Protein AF-A0A2P6WIL4-F1 (afdb_monomer_lite)

pLDDT: mean 74.59, std 20.46, range [28.33, 95.88]

Radius of gyration: 28.99 Å; chains: 1; bounding box: 80×60×78 Å

Structure (mmCIF, N/CA/C/O backbone):
data_AF-A0A2P6WIL4-F1
#
_entry.id   AF-A0A2P6WIL4-F1
#
loop_
_atom_site.group_PDB
_atom_site.id
_atom_site.type_symbol
_atom_site.label_atom_id
_atom_site.label_alt_id
_atom_site.label_comp_id
_atom_site.label_asym_id
_atom_site.label_entity_id
_atom_site.label_seq_id
_atom_site.pdbx_PDB_ins_code
_atom_site.Cartn_x
_atom_site.Cartn_y
_atom_site.Cartn_z
_atom_site.occupancy
_atom_site.B_iso_or_equiv
_atom_site.auth_seq_id
_atom_site.auth_comp_id
_atom_site.auth_asym_id
_atom_site.auth_atom_id
_atom_site.pdbx_PDB_model_num
ATOM 1 N N . MET A 1 1 ? -6.199 23.016 -37.612 1.00 33.78 1 MET A N 1
ATOM 2 C CA . MET A 1 1 ? -6.650 21.634 -37.334 1.00 33.78 1 MET A CA 1
ATOM 3 C C . MET A 1 1 ? -6.050 21.213 -36.006 1.00 33.78 1 MET A C 1
ATOM 5 O O . MET A 1 1 ? -4.836 21.102 -35.910 1.00 33.78 1 MET A O 1
ATOM 9 N N . ALA A 1 2 ? -6.875 21.112 -34.964 1.00 29.67 2 ALA A N 1
ATOM 10 C CA . ALA A 1 2 ? -6.426 20.760 -33.623 1.00 29.67 2 ALA A CA 1
ATOM 11 C C . ALA A 1 2 ? -6.109 19.260 -33.563 1.00 29.67 2 ALA A C 1
ATOM 13 O O . ALA A 1 2 ? -6.979 18.425 -33.810 1.00 29.67 2 ALA A O 1
ATOM 14 N N . THR A 1 3 ? -4.864 18.921 -33.249 1.00 31.48 3 THR A N 1
ATOM 15 C CA . THR A 1 3 ? -4.444 17.560 -32.926 1.00 31.48 3 THR A CA 1
ATOM 16 C C . THR A 1 3 ? -5.121 17.146 -31.623 1.00 31.48 3 THR A C 1
ATOM 18 O O . THR A 1 3 ? -4.725 17.549 -30.532 1.00 31.48 3 THR A O 1
ATOM 21 N N . GLN A 1 4 ? -6.187 16.349 -31.735 1.00 30.73 4 GLN A N 1
ATOM 22 C CA . GLN A 1 4 ? -6.768 15.639 -30.601 1.00 30.73 4 GLN A CA 1
ATOM 23 C C . GLN A 1 4 ? -5.674 14.771 -29.974 1.00 30.73 4 GLN A C 1
ATOM 25 O O . GLN A 1 4 ? -5.271 13.749 -30.532 1.00 30.73 4 GLN A O 1
ATOM 30 N N . GLY A 1 5 ? -5.169 15.199 -28.817 1.00 28.33 5 GLY A N 1
ATOM 31 C CA . GLY A 1 5 ? -4.266 14.402 -28.005 1.00 28.33 5 GLY A CA 1
ATOM 32 C C . GLY A 1 5 ? -4.948 13.082 -27.666 1.00 28.33 5 GLY A C 1
ATOM 33 O O . GLY A 1 5 ? -5.907 13.058 -26.893 1.00 28.33 5 GLY A O 1
ATOM 34 N N . LYS A 1 6 ? -4.469 11.981 -28.257 1.00 32.38 6 LYS A N 1
ATOM 35 C CA . LYS A 1 6 ? -4.807 10.625 -27.817 1.00 32.38 6 LYS A CA 1
ATOM 36 C C . LYS A 1 6 ? -4.573 10.580 -26.307 1.00 32.38 6 LYS A C 1
ATOM 38 O O . LYS A 1 6 ? -3.430 10.675 -25.864 1.00 32.38 6 LYS A O 1
ATOM 43 N N . LYS A 1 7 ? -5.648 10.454 -25.519 1.00 38.12 7 LYS A N 1
ATOM 44 C CA . LYS A 1 7 ? -5.555 10.085 -24.103 1.00 38.12 7 LYS A CA 1
ATOM 45 C C . LYS A 1 7 ? -4.794 8.766 -24.064 1.00 38.12 7 LYS A C 1
ATOM 47 O O . LYS A 1 7 ? -5.336 7.728 -24.431 1.00 38.12 7 LYS A O 1
ATOM 52 N N . THR A 1 8 ? -3.524 8.819 -23.687 1.00 37.41 8 THR A N 1
ATOM 53 C CA . THR A 1 8 ? -2.750 7.627 -23.374 1.00 37.41 8 THR A CA 1
ATOM 54 C C . THR A 1 8 ? -3.502 6.915 -22.259 1.00 37.41 8 THR A C 1
ATOM 56 O O . THR A 1 8 ? -3.662 7.458 -21.165 1.00 37.41 8 THR A O 1
ATOM 59 N N . ASN A 1 9 ? -4.056 5.738 -22.561 1.00 39.47 9 ASN A N 1
ATOM 60 C CA . ASN A 1 9 ? -4.629 4.857 -21.552 1.00 39.47 9 ASN A CA 1
ATOM 61 C C . ASN A 1 9 ? -3.486 4.474 -20.613 1.00 39.47 9 ASN A C 1
ATOM 63 O O . ASN A 1 9 ? -2.665 3.615 -20.927 1.00 39.47 9 ASN A O 1
ATOM 67 N N . ARG A 1 10 ? -3.386 5.208 -19.503 1.00 48.69 10 ARG A N 1
ATOM 68 C CA . ARG A 1 10 ? -2.380 5.016 -18.462 1.00 48.69 10 ARG A CA 1
ATOM 69 C C . ARG A 1 10 ? -2.570 3.603 -17.920 1.00 48.69 10 ARG A C 1
ATOM 71 O O . ARG A 1 10 ? -3.657 3.286 -17.437 1.00 48.69 10 ARG A O 1
ATOM 78 N N . LYS A 1 11 ? -1.558 2.742 -18.047 1.00 52.62 11 LYS A N 1
ATOM 79 C CA . LYS A 1 11 ? -1.632 1.399 -17.473 1.00 52.62 11 LYS A CA 1
ATOM 80 C C . LYS A 1 11 ? -1.571 1.508 -15.949 1.00 52.62 11 LYS A C 1
ATOM 82 O O . LYS A 1 11 ? -0.889 2.361 -15.385 1.00 52.62 11 LYS A O 1
ATOM 87 N N . ARG A 1 12 ? -2.374 0.667 -15.305 1.00 59.22 12 ARG A N 1
ATOM 88 C CA . ARG A 1 12 ? -2.517 0.547 -13.852 1.00 59.22 12 ARG A CA 1
ATOM 89 C C . ARG A 1 12 ? -1.196 0.081 -13.234 1.00 59.22 12 ARG A C 1
ATOM 91 O O . ARG A 1 12 ? -0.487 -0.698 -13.864 1.00 59.22 12 ARG A O 1
ATOM 98 N N . ILE A 1 13 ? -0.903 0.505 -12.002 1.00 65.00 13 ILE A N 1
ATOM 99 C CA . ILE A 1 13 ? 0.129 -0.151 -11.175 1.00 65.00 13 ILE A CA 1
ATOM 100 C C . ILE A 1 13 ? -0.188 -1.651 -11.142 1.00 65.00 13 ILE A C 1
ATOM 102 O O . ILE A 1 13 ? -1.369 -1.999 -11.019 1.00 65.00 13 ILE A O 1
ATOM 106 N N . SER A 1 14 ? 0.819 -2.523 -11.265 1.00 74.81 14 SER A N 1
ATOM 107 C CA . SER A 1 14 ? 0.593 -3.958 -11.074 1.00 74.81 14 SER A CA 1
ATOM 108 C C . SER A 1 14 ? 0.029 -4.211 -9.673 1.00 74.81 14 SER A C 1
ATOM 110 O O . SER A 1 14 ? 0.353 -3.500 -8.718 1.00 74.81 14 SER A O 1
ATOM 112 N N . GLU A 1 15 ? -0.856 -5.202 -9.547 1.00 78.25 15 GLU A N 1
ATOM 113 C CA . GLU A 1 15 ? -1.409 -5.559 -8.236 1.00 78.25 15 GLU A CA 1
ATOM 114 C C . GLU A 1 15 ? -0.314 -6.046 -7.283 1.00 78.25 15 GLU A C 1
ATOM 116 O O . GLU A 1 15 ? -0.377 -5.731 -6.104 1.00 78.25 15 GLU A O 1
ATOM 121 N N . GLU A 1 16 ? 0.711 -6.719 -7.807 1.00 80.81 16 GLU A N 1
ATOM 122 C CA . GLU A 1 16 ? 1.884 -7.194 -7.060 1.00 80.81 16 GLU A CA 1
ATOM 123 C C . GLU A 1 16 ? 2.650 -6.041 -6.412 1.00 80.81 16 GLU A C 1
ATOM 125 O O . GLU A 1 16 ? 2.801 -6.001 -5.196 1.00 80.81 16 GLU A O 1
ATOM 130 N N . LEU A 1 17 ? 3.047 -5.036 -7.201 1.00 78.50 17 LEU A N 1
ATOM 131 C CA . LEU A 1 17 ? 3.735 -3.866 -6.662 1.00 78.50 17 LEU A CA 1
ATOM 132 C C . LEU A 1 17 ? 2.839 -3.131 -5.665 1.00 78.50 17 LEU A C 1
ATOM 134 O O . LEU A 1 17 ? 3.304 -2.615 -4.655 1.00 78.50 17 LEU A O 1
ATOM 138 N N . LEU A 1 18 ? 1.533 -3.081 -5.924 1.00 80.62 18 LEU A N 1
ATOM 139 C CA . LEU A 1 18 ? 0.610 -2.458 -4.994 1.00 80.62 18 LEU A CA 1
ATOM 140 C C . LEU A 1 18 ? 0.459 -3.251 -3.682 1.00 80.62 18 LEU A C 1
ATOM 142 O O . LEU A 1 18 ? 0.305 -2.621 -2.639 1.00 80.62 18 LEU A O 1
ATOM 146 N N . ALA A 1 19 ? 0.512 -4.583 -3.717 1.00 83.94 19 ALA A N 1
ATOM 147 C CA . ALA A 1 19 ? 0.512 -5.448 -2.538 1.00 83.94 19 ALA A CA 1
ATOM 148 C C . ALA A 1 19 ? 1.786 -5.255 -1.708 1.00 83.94 19 ALA A C 1
ATOM 150 O O . ALA A 1 19 ? 1.697 -5.025 -0.501 1.00 83.94 19 ALA A O 1
ATOM 151 N N . GLU A 1 20 ? 2.946 -5.236 -2.370 1.00 82.06 20 GLU A N 1
ATOM 152 C CA . GLU A 1 20 ? 4.247 -4.931 -1.768 1.00 82.06 20 GLU A CA 1
ATOM 153 C C . GLU A 1 20 ? 4.225 -3.554 -1.094 1.00 82.06 20 GLU A C 1
ATOM 155 O O . GLU A 1 20 ? 4.493 -3.431 0.098 1.00 82.06 20 GLU A O 1
ATOM 160 N N . ARG A 1 21 ? 3.803 -2.506 -1.818 1.00 80.44 21 ARG A N 1
ATOM 161 C CA . ARG A 1 21 ? 3.694 -1.148 -1.260 1.00 80.44 21 ARG A CA 1
ATOM 162 C C . ARG A 1 21 ? 2.638 -1.027 -0.165 1.00 80.44 21 ARG A C 1
ATOM 164 O O . ARG A 1 21 ? 2.593 0.002 0.492 1.00 80.44 21 ARG A O 1
ATOM 171 N N . LEU A 1 22 ? 1.750 -1.995 0.014 1.00 82.69 22 LEU A N 1
ATOM 172 C CA . LEU A 1 22 ? 0.791 -2.036 1.117 1.00 82.69 22 LEU A CA 1
ATOM 173 C C . LEU A 1 22 ? 1.286 -2.950 2.261 1.00 82.69 22 LEU A C 1
ATOM 175 O O . LEU A 1 22 ? 0.586 -3.113 3.253 1.00 82.69 22 LEU A O 1
ATOM 179 N N . GLY A 1 23 ? 2.466 -3.568 2.170 1.00 82.81 23 GLY A N 1
ATOM 180 C CA . GLY A 1 23 ? 2.905 -4.543 3.178 1.00 82.81 23 GLY A CA 1
ATOM 181 C C . GLY A 1 23 ? 1.903 -5.694 3.336 1.00 82.81 23 GLY A C 1
ATOM 182 O O . GLY A 1 23 ? 1.696 -6.209 4.433 1.00 82.81 23 GLY A O 1
ATOM 183 N N . LEU A 1 24 ? 1.192 -6.042 2.252 1.00 86.44 24 LEU A N 1
ATOM 184 C CA . LEU A 1 24 ? 0.278 -7.186 2.240 1.00 86.44 24 LEU A CA 1
ATOM 185 C C . LEU A 1 24 ? 1.036 -8.501 2.076 1.00 86.44 24 LEU A C 1
ATOM 187 O O . LEU A 1 24 ? 0.477 -9.538 2.400 1.00 86.44 24 LEU A O 1
ATOM 191 N N . HIS A 1 25 ? 2.297 -8.477 1.646 1.00 83.44 25 HIS A N 1
ATOM 192 C CA . HIS A 1 25 ? 3.147 -9.670 1.622 1.00 83.44 25 HIS A CA 1
ATOM 193 C C . HIS A 1 25 ? 3.675 -10.060 3.005 1.00 83.44 25 HIS A C 1
ATOM 195 O O . HIS A 1 25 ? 3.927 -11.237 3.226 1.00 83.44 25 HIS A O 1
ATOM 201 N N . ASP A 1 26 ? 3.766 -9.111 3.937 1.00 84.12 26 ASP A N 1
ATOM 202 C CA . ASP A 1 26 ? 4.301 -9.366 5.274 1.00 84.12 26 ASP A CA 1
ATOM 203 C C . ASP A 1 26 ? 3.269 -10.085 6.145 1.00 84.12 26 ASP A C 1
ATOM 205 O O . ASP A 1 26 ? 2.083 -9.723 6.158 1.00 84.12 26 ASP A O 1
ATOM 209 N N . ASP A 1 27 ? 3.703 -11.084 6.902 1.00 84.75 27 ASP A N 1
ATOM 210 C CA . ASP A 1 27 ? 2.857 -11.730 7.897 1.00 84.75 27 ASP A CA 1
ATOM 211 C C . ASP A 1 27 ? 2.638 -10.782 9.080 1.00 84.75 27 ASP A C 1
ATOM 213 O O . ASP A 1 27 ? 3.570 -10.277 9.692 1.00 84.75 27 ASP A O 1
ATOM 217 N N . TRP A 1 28 ? 1.372 -10.479 9.384 1.00 90.75 28 TRP A N 1
ATOM 218 C CA . TRP A 1 28 ? 1.026 -9.590 10.507 1.00 90.75 28 TRP A CA 1
ATOM 219 C C . TRP A 1 28 ? 0.878 -10.347 11.832 1.00 90.75 28 TRP A C 1
ATOM 221 O O . TRP A 1 28 ? 0.773 -9.741 12.905 1.00 90.75 28 TRP A O 1
ATOM 231 N N . ILE A 1 29 ? 0.791 -11.673 11.732 1.00 89.69 29 ILE A N 1
ATOM 232 C CA . ILE A 1 29 ? 0.833 -12.628 12.829 1.00 89.69 29 ILE A CA 1
ATOM 233 C C . ILE A 1 29 ? 1.817 -13.700 12.380 1.00 89.69 29 ILE A C 1
ATOM 235 O O . ILE A 1 29 ? 1.537 -14.432 11.432 1.00 89.69 29 ILE A O 1
ATOM 239 N N . GLU A 1 30 ? 2.966 -13.747 13.031 1.00 88.62 30 GLU A N 1
ATOM 240 C CA . GLU A 1 30 ? 3.988 -14.754 12.797 1.00 88.62 30 GLU A CA 1
ATOM 241 C C . GLU A 1 30 ? 3.740 -15.923 13.751 1.00 88.62 30 GLU A C 1
ATOM 243 O O . GLU A 1 30 ? 3.575 -15.726 14.957 1.00 88.62 30 GLU A O 1
ATOM 248 N N . CYS A 1 31 ? 3.702 -17.139 13.207 1.00 85.94 31 CYS A N 1
ATOM 249 C CA . CYS A 1 31 ? 3.532 -18.370 13.971 1.00 85.94 31 CYS A CA 1
ATOM 250 C C . CYS A 1 31 ? 4.771 -19.245 13.776 1.00 85.94 31 CYS A C 1
ATOM 252 O O . CYS A 1 31 ? 5.126 -19.570 12.643 1.00 85.94 31 CYS A O 1
ATOM 254 N N . TRP A 1 32 ? 5.407 -19.665 14.866 1.00 89.38 32 TRP A N 1
ATOM 255 C CA . TRP A 1 32 ? 6.550 -20.577 14.814 1.00 89.38 32 TRP A CA 1
ATOM 256 C C . TRP A 1 32 ? 6.543 -21.546 15.990 1.00 89.38 32 TRP A C 1
ATOM 258 O O . TRP A 1 32 ? 5.914 -21.311 17.021 1.00 89.38 32 TRP A O 1
ATOM 268 N N . GLU A 1 33 ? 7.253 -22.656 15.830 1.00 89.62 33 GLU A N 1
ATOM 269 C CA . GLU A 1 33 ? 7.429 -23.647 16.882 1.00 89.62 33 GLU A CA 1
ATOM 270 C C . GLU A 1 33 ? 8.744 -23.390 17.622 1.00 89.62 33 GLU A C 1
ATOM 272 O O . GLU A 1 33 ? 9.810 -23.287 17.016 1.00 89.62 33 GLU A O 1
ATOM 277 N N . GLU A 1 34 ? 8.678 -23.302 18.948 1.00 89.75 34 GLU A N 1
ATOM 278 C CA . GLU A 1 34 ? 9.851 -23.177 19.806 1.00 89.75 34 GLU A CA 1
ATOM 279 C C . GLU A 1 34 ? 9.762 -24.216 20.925 1.00 89.75 34 GLU A C 1
ATOM 281 O O . GLU A 1 34 ? 8.857 -24.177 21.759 1.00 89.75 34 GLU A O 1
ATOM 286 N N . ASN A 1 35 ? 10.704 -25.165 20.938 1.00 86.31 35 ASN A N 1
ATOM 287 C CA . ASN A 1 35 ? 10.769 -26.258 21.917 1.00 86.31 35 ASN A CA 1
ATOM 288 C C . ASN A 1 35 ? 9.482 -27.109 22.007 1.00 86.31 35 ASN A C 1
ATOM 290 O O . ASN A 1 35 ? 9.063 -27.481 23.102 1.00 86.31 35 ASN A O 1
ATOM 294 N N . GLY A 1 36 ? 8.835 -27.413 20.876 1.00 85.50 36 GLY A N 1
ATOM 295 C CA . GLY A 1 36 ? 7.599 -28.210 20.854 1.00 85.50 36 GLY A CA 1
ATOM 296 C C . GLY A 1 36 ? 6.325 -27.424 21.185 1.00 85.50 36 GLY A C 1
ATOM 297 O O . GLY A 1 36 ? 5.249 -28.013 21.287 1.00 85.50 36 GLY A O 1
ATOM 298 N N . VAL A 1 37 ? 6.430 -26.105 21.385 1.00 86.50 37 VAL A N 1
ATOM 299 C CA . VAL A 1 37 ? 5.302 -25.218 21.691 1.00 86.50 37 VAL A CA 1
ATOM 300 C C . VAL A 1 37 ? 5.114 -24.227 20.549 1.00 86.50 37 VAL A C 1
ATOM 302 O O . VAL A 1 37 ? 6.042 -23.511 20.173 1.00 86.50 37 VAL A O 1
ATOM 305 N N . TRP A 1 38 ? 3.891 -24.152 20.027 1.00 85.69 38 TRP A N 1
ATOM 306 C CA . TRP A 1 38 ? 3.504 -23.130 19.060 1.00 85.69 38 TRP A CA 1
ATOM 307 C C . TRP A 1 38 ? 3.443 -21.759 19.732 1.00 85.69 38 TRP A C 1
ATOM 309 O O . TRP A 1 38 ? 2.698 -21.555 20.695 1.00 85.69 38 TRP A O 1
ATOM 319 N N . LYS A 1 39 ? 4.232 -20.818 19.217 1.00 87.25 39 LYS A N 1
ATOM 320 C CA . LYS A 1 39 ? 4.213 -19.407 19.591 1.00 87.25 39 LYS A CA 1
ATOM 321 C C . LYS A 1 39 ? 3.623 -18.583 18.459 1.00 87.25 39 LYS A C 1
ATOM 323 O O . LYS A 1 39 ? 3.764 -18.911 17.284 1.00 87.25 39 LYS A O 1
ATOM 328 N N . GLU A 1 40 ? 2.964 -17.502 18.853 1.00 87.56 40 GLU A N 1
ATOM 329 C CA . GLU A 1 40 ? 2.399 -16.526 17.933 1.00 87.56 40 GLU A CA 1
ATOM 330 C C . GLU A 1 40 ? 2.750 -15.122 18.412 1.00 87.56 40 GLU A C 1
ATOM 332 O O . GLU A 1 40 ? 2.444 -14.763 19.559 1.00 87.56 40 GLU A O 1
ATOM 337 N N . GLU A 1 41 ? 3.330 -14.322 17.525 1.00 86.88 41 GLU A N 1
ATOM 338 C CA . GLU A 1 41 ? 3.595 -12.904 17.738 1.00 86.88 41 GLU A CA 1
ATOM 339 C C . GLU A 1 41 ? 2.869 -12.067 16.688 1.00 86.88 41 GLU A C 1
ATOM 341 O O . GLU A 1 41 ? 2.708 -12.461 15.540 1.00 86.88 41 GLU A O 1
ATOM 346 N N . CYS A 1 42 ? 2.376 -10.903 17.102 1.00 88.31 42 CYS A N 1
ATOM 347 C CA . CYS A 1 42 ? 1.576 -10.032 16.256 1.00 88.31 42 CYS A CA 1
ATOM 348 C C . CYS A 1 42 ? 2.242 -8.666 16.131 1.00 88.31 42 CYS A C 1
ATOM 350 O O . CYS A 1 42 ? 2.577 -8.044 17.140 1.00 88.31 42 CYS A O 1
ATOM 352 N N . SER A 1 43 ? 2.312 -8.150 14.904 1.00 86.94 43 SER A N 1
ATOM 353 C CA . SER A 1 43 ? 2.937 -6.861 14.581 1.00 86.94 43 SER A CA 1
ATOM 354 C C . SER A 1 43 ? 2.143 -5.641 15.078 1.00 86.94 43 SER A C 1
ATOM 356 O O . SER A 1 43 ? 2.573 -4.501 14.905 1.00 86.94 43 SER A O 1
ATOM 358 N N . ALA A 1 44 ? 0.951 -5.832 15.656 1.00 89.25 44 ALA A N 1
ATOM 359 C CA . ALA A 1 44 ? 0.132 -4.730 16.148 1.00 89.25 44 ALA A CA 1
ATOM 360 C C . ALA A 1 44 ? 0.711 -4.154 17.453 1.00 89.25 44 ALA A C 1
ATOM 362 O O . ALA A 1 44 ? 0.781 -4.877 18.450 1.00 89.25 44 ALA A O 1
ATOM 363 N N . PRO A 1 45 ? 1.062 -2.858 17.513 1.00 90.06 45 PRO A N 1
ATOM 364 C CA . PRO A 1 45 ? 1.686 -2.277 18.696 1.00 90.06 45 PRO A CA 1
ATOM 365 C C . PRO A 1 45 ? 0.733 -2.277 19.900 1.00 90.06 45 PRO A C 1
ATOM 367 O O . PRO A 1 45 ? -0.494 -2.225 19.767 1.00 90.06 45 PRO A O 1
ATOM 370 N N . ASP A 1 46 ? 1.305 -2.365 21.095 1.00 90.19 46 ASP A N 1
ATOM 371 C CA . ASP A 1 46 ? 0.609 -2.269 22.382 1.00 90.19 46 ASP A CA 1
ATOM 372 C C . ASP A 1 46 ? 0.301 -0.813 22.771 1.00 90.19 46 ASP A C 1
ATOM 374 O O . ASP A 1 46 ? -0.670 -0.551 23.483 1.00 90.19 46 ASP A O 1
ATOM 378 N N . GLN A 1 47 ? 1.088 0.132 22.254 1.00 91.31 47 GLN A N 1
ATOM 379 C CA . GLN A 1 47 ? 0.979 1.563 22.523 1.00 91.31 47 GLN A CA 1
ATOM 380 C C . GLN A 1 47 ? 0.605 2.362 21.274 1.00 91.31 47 GLN A C 1
ATOM 382 O O . GLN A 1 47 ? 0.872 1.973 20.135 1.00 91.31 47 GLN A O 1
ATOM 387 N N . LEU A 1 48 ? -0.008 3.526 21.500 1.00 91.06 48 LEU A N 1
ATOM 388 C CA . LEU A 1 48 ? -0.299 4.470 20.432 1.00 91.06 48 LEU A CA 1
ATOM 389 C C . LEU A 1 48 ? 1.013 4.933 19.761 1.00 91.06 48 LEU A C 1
ATOM 391 O O . LEU A 1 48 ? 1.929 5.344 20.479 1.00 91.06 48 LEU A O 1
ATOM 395 N N . PRO A 1 49 ? 1.099 4.934 18.416 1.00 91.94 49 PRO A N 1
ATOM 396 C CA . PRO A 1 49 ? 2.318 5.309 17.702 1.00 91.94 49 PRO A CA 1
ATOM 397 C C . PRO A 1 49 ? 2.856 6.695 18.082 1.00 91.94 49 PRO A C 1
ATOM 399 O O . PRO A 1 49 ? 2.099 7.651 18.255 1.00 91.94 49 PRO A O 1
ATOM 402 N N . GLU A 1 50 ? 4.178 6.847 18.151 1.00 89.94 50 GLU A N 1
ATOM 403 C CA . GLU A 1 50 ? 4.791 8.079 18.664 1.00 89.94 50 GLU A CA 1
ATOM 404 C C . GLU A 1 50 ? 4.530 9.321 17.805 1.00 89.94 50 GLU A C 1
ATOM 406 O O . GLU A 1 50 ? 4.485 10.434 18.332 1.00 89.94 50 GLU A O 1
ATOM 411 N N . PHE A 1 51 ? 4.309 9.161 16.497 1.00 89.12 51 PHE A N 1
ATOM 412 C CA . PHE A 1 51 ? 4.121 10.297 15.587 1.00 89.12 51 PHE A CA 1
ATOM 413 C C . PHE A 1 51 ? 2.887 11.153 15.933 1.00 89.12 51 PHE A C 1
ATOM 415 O O . PHE A 1 51 ? 2.828 12.323 15.563 1.00 89.12 51 PHE A O 1
ATOM 422 N N . VAL A 1 52 ? 1.928 10.614 16.699 1.00 88.25 52 VAL A N 1
ATOM 423 C CA . VAL A 1 52 ? 0.758 11.358 17.196 1.00 88.25 52 VAL A CA 1
ATOM 424 C C . VAL A 1 52 ? 0.964 11.967 18.589 1.00 88.25 52 VAL A C 1
ATOM 426 O O . VAL A 1 52 ? -0.004 12.386 19.222 1.00 88.25 52 VAL A O 1
ATOM 429 N N . ARG A 1 53 ? 2.203 12.071 19.097 1.00 84.38 53 ARG A N 1
ATOM 430 C CA . ARG A 1 53 ? 2.512 12.609 20.441 1.00 84.38 53 ARG A CA 1
ATOM 431 C C . ARG A 1 53 ? 1.846 13.966 20.715 1.00 84.38 53 ARG A C 1
ATOM 433 O O . ARG A 1 53 ? 1.286 14.155 21.794 1.00 84.38 53 ARG A O 1
ATOM 440 N N . ASN A 1 54 ? 1.808 14.855 19.722 1.00 83.94 54 ASN A N 1
ATOM 441 C CA . ASN A 1 54 ? 1.216 16.197 19.838 1.00 83.94 54 ASN A CA 1
ATOM 442 C C . ASN A 1 54 ? -0.316 16.190 19.985 1.00 83.94 54 ASN A C 1
ATOM 444 O O . ASN A 1 54 ? -0.896 17.147 20.492 1.00 83.94 54 ASN A O 1
ATOM 448 N N . SER A 1 55 ? -0.982 15.114 19.568 1.00 87.94 55 SER A N 1
ATOM 449 C CA . SER A 1 55 ? -2.436 14.952 19.633 1.00 87.94 55 SER A CA 1
ATOM 450 C C . SER A 1 55 ? -2.868 13.740 20.466 1.00 87.94 55 SER A C 1
ATOM 452 O O . SER A 1 55 ? -4.055 13.416 20.502 1.00 87.94 55 SER A O 1
ATOM 454 N N . ARG A 1 56 ? -1.939 13.121 21.213 1.00 89.12 56 ARG A N 1
ATOM 455 C CA . ARG A 1 56 ? -2.110 11.842 21.924 1.00 89.12 56 ARG A CA 1
ATOM 456 C C . ARG A 1 56 ? -3.407 11.760 22.720 1.00 89.12 56 ARG A C 1
ATOM 458 O O . ARG A 1 56 ? -4.189 10.848 22.499 1.00 89.12 56 ARG A O 1
ATOM 465 N N . ARG A 1 57 ? -3.684 12.736 23.594 1.00 88.88 57 ARG A N 1
ATOM 466 C CA . ARG A 1 57 ? -4.906 12.741 24.429 1.00 88.88 57 ARG A CA 1
ATOM 467 C C . ARG A 1 57 ? -6.186 12.714 23.594 1.00 88.88 57 ARG A C 1
ATOM 469 O O . ARG A 1 57 ? -7.123 11.990 23.917 1.00 88.88 57 ARG A O 1
ATOM 476 N N . LYS A 1 58 ? -6.224 13.504 22.518 1.00 90.94 58 LYS A N 1
ATOM 477 C CA . LYS A 1 58 ? -7.373 13.555 21.613 1.00 90.94 58 LYS A CA 1
ATOM 478 C C . LYS A 1 58 ? -7.500 12.237 20.853 1.00 90.94 58 LYS A C 1
ATOM 480 O O . LYS A 1 58 ? -8.592 11.680 20.810 1.00 90.94 58 LYS A O 1
ATOM 485 N N . THR A 1 59 ? -6.400 11.720 20.314 1.00 91.00 59 THR A N 1
ATOM 486 C CA . THR A 1 59 ? -6.379 10.456 19.571 1.00 91.00 59 THR A CA 1
ATOM 487 C C . THR A 1 59 ? -6.828 9.286 20.442 1.00 91.00 59 THR A C 1
ATOM 489 O O . THR A 1 59 ? -7.725 8.563 20.027 1.00 91.00 59 THR A O 1
ATOM 492 N N . GLU A 1 60 ? -6.324 9.158 21.673 1.00 93.00 60 GLU A N 1
ATOM 493 C CA . GLU A 1 60 ? -6.769 8.125 22.624 1.00 93.00 60 GLU A CA 1
ATOM 494 C C . GLU A 1 60 ? -8.272 8.215 22.904 1.00 93.00 60 GLU A C 1
ATOM 496 O O . GLU A 1 60 ? -8.977 7.215 22.822 1.00 93.00 60 GLU A O 1
ATOM 501 N N . SER A 1 61 ? -8.807 9.425 23.112 1.00 91.75 61 SER A N 1
ATOM 502 C CA . SER A 1 61 ? -10.249 9.602 23.345 1.00 91.75 61 SER A CA 1
ATOM 503 C C . SER A 1 61 ? -11.110 9.125 22.163 1.00 91.75 61 SER A C 1
ATOM 505 O O . SER A 1 61 ? -12.221 8.622 22.340 1.00 91.75 61 SER A O 1
ATOM 507 N N . LEU A 1 62 ? -10.600 9.265 20.935 1.00 91.62 62 LEU A N 1
ATOM 508 C CA . LEU A 1 62 ? -11.260 8.784 19.725 1.00 91.62 62 LEU A CA 1
ATOM 509 C C . LEU A 1 62 ? -11.115 7.266 19.576 1.00 91.62 62 LEU A C 1
ATOM 511 O O . LEU A 1 62 ? -12.085 6.600 19.211 1.00 91.62 62 LEU A O 1
ATOM 515 N N . VAL A 1 63 ? -9.944 6.716 19.907 1.00 93.00 63 VAL A N 1
ATOM 516 C CA . VAL A 1 63 ? -9.705 5.268 19.969 1.00 93.00 63 VAL A CA 1
ATOM 517 C C . VAL A 1 63 ? -10.659 4.619 20.970 1.00 93.00 63 VAL A C 1
ATOM 519 O O . VAL A 1 63 ? -11.327 3.654 20.613 1.00 93.00 63 VAL A O 1
ATOM 522 N N . ASP A 1 64 ? -10.835 5.185 22.163 1.00 92.62 64 ASP A N 1
ATOM 523 C CA . ASP A 1 64 ? -11.761 4.667 23.177 1.00 92.62 64 ASP A CA 1
ATOM 524 C C . ASP A 1 64 ? -13.208 4.612 22.671 1.00 92.62 64 ASP A C 1
ATOM 526 O O . ASP A 1 64 ? -13.929 3.642 22.919 1.00 92.62 64 ASP A O 1
ATOM 530 N N . ARG A 1 65 ? -13.636 5.613 21.889 1.00 90.81 65 ARG A N 1
ATOM 531 C CA . ARG A 1 65 ? -14.959 5.611 21.239 1.00 90.81 65 ARG A CA 1
ATOM 532 C C . ARG A 1 65 ? -15.092 4.480 20.216 1.00 90.81 65 ARG A C 1
ATOM 534 O O . ARG A 1 65 ? -16.156 3.864 20.137 1.00 90.81 65 ARG A O 1
ATOM 541 N N . LEU A 1 66 ? -14.041 4.196 19.444 1.00 91.19 66 LEU A N 1
ATOM 542 C CA . LEU A 1 66 ? -14.018 3.074 18.499 1.00 91.19 66 LEU A CA 1
ATOM 543 C C . LEU A 1 66 ? -14.011 1.723 19.230 1.00 91.19 66 LEU A C 1
ATOM 545 O O . LEU A 1 66 ? -14.737 0.811 18.834 1.00 91.19 66 LEU A O 1
ATOM 549 N N . VAL A 1 67 ? -13.269 1.610 20.334 1.00 92.25 67 VAL A N 1
ATOM 550 C CA . VAL A 1 67 ? -13.244 0.409 21.181 1.00 92.25 67 VAL A CA 1
ATOM 551 C C . VAL A 1 67 ? -14.620 0.144 21.788 1.00 92.25 67 VAL A C 1
ATOM 553 O O . VAL A 1 67 ? -15.165 -0.949 21.647 1.00 92.25 67 VAL A O 1
ATOM 556 N N . ALA A 1 68 ? -15.269 1.166 22.352 1.00 88.38 68 ALA A N 1
ATOM 557 C CA . ALA A 1 68 ? -16.638 1.057 22.864 1.00 88.38 68 ALA A CA 1
ATOM 558 C C . ALA A 1 68 ? -17.652 0.638 21.776 1.00 88.38 68 ALA A C 1
ATOM 560 O O . ALA A 1 68 ? -18.680 0.004 22.064 1.00 88.38 68 ALA A O 1
ATOM 561 N N . ALA A 1 69 ? -17.363 0.970 20.513 1.00 87.88 69 ALA A N 1
ATOM 562 C CA . ALA A 1 69 ? -18.153 0.569 19.358 1.00 87.88 69 ALA A CA 1
ATOM 563 C C . ALA A 1 69 ? -17.894 -0.876 18.888 1.00 87.88 69 ALA A C 1
ATOM 565 O O . ALA A 1 69 ? -18.718 -1.380 18.125 1.00 87.88 69 ALA A O 1
ATOM 566 N N . GLY A 1 70 ? -16.855 -1.558 19.380 1.00 89.31 70 GLY A N 1
ATOM 567 C CA . GLY A 1 70 ? -16.558 -2.968 19.090 1.00 89.31 70 GLY A CA 1
ATOM 568 C C . GLY A 1 70 ? -15.211 -3.233 18.413 1.00 89.31 70 GLY A C 1
ATOM 569 O O . GLY A 1 70 ? -14.935 -4.380 18.081 1.00 89.31 70 GLY A O 1
ATOM 570 N N . CYS A 1 71 ? -14.382 -2.212 18.190 1.00 92.69 71 CYS A N 1
ATOM 571 C CA . CYS A 1 71 ? -13.048 -2.387 17.617 1.00 92.69 71 CYS A CA 1
ATOM 572 C C . CYS A 1 71 ? -12.006 -2.804 18.673 1.00 92.69 71 CYS A C 1
ATOM 574 O O . CYS A 1 71 ? -12.135 -2.473 19.849 1.00 92.69 71 CYS A O 1
ATOM 576 N N . GLN A 1 72 ? -10.924 -3.452 18.239 1.00 95.00 72 GLN A N 1
ATOM 577 C CA . GLN A 1 72 ? -9.781 -3.795 19.088 1.00 95.00 72 GLN A CA 1
ATOM 578 C C . GLN A 1 72 ? -8.746 -2.673 19.106 1.00 95.00 72 GLN A C 1
ATOM 580 O O . GLN A 1 72 ? -8.315 -2.201 18.053 1.00 95.00 72 GLN A O 1
ATOM 585 N N . ARG A 1 73 ? -8.306 -2.268 20.305 1.00 95.25 73 ARG A N 1
ATOM 586 C CA . ARG A 1 73 ? -7.375 -1.140 20.492 1.00 95.25 73 ARG A CA 1
ATOM 587 C C . ARG A 1 73 ? -6.062 -1.332 19.734 1.00 95.25 73 ARG A C 1
ATOM 589 O O . ARG A 1 73 ? -5.684 -0.452 18.967 1.00 95.25 73 ARG A O 1
ATOM 596 N N . ARG A 1 74 ? -5.411 -2.490 19.890 1.00 94.94 74 ARG A N 1
ATOM 597 C CA . ARG A 1 74 ? -4.126 -2.783 19.228 1.00 94.94 74 ARG A CA 1
ATOM 598 C C . ARG A 1 74 ? -4.242 -2.779 17.704 1.00 94.94 74 ARG A C 1
ATOM 600 O O . ARG A 1 74 ? -3.379 -2.233 17.028 1.00 94.94 74 ARG A O 1
ATOM 607 N N . VAL A 1 75 ? -5.353 -3.270 17.152 1.00 95.38 75 VAL A N 1
ATOM 608 C CA . VAL A 1 75 ? -5.603 -3.214 15.699 1.00 95.38 75 VAL A CA 1
ATOM 609 C C . VAL A 1 75 ? -5.844 -1.777 15.225 1.00 95.38 75 VAL A C 1
ATOM 611 O O . VAL A 1 75 ? -5.392 -1.403 14.145 1.00 95.38 75 VAL A O 1
ATOM 614 N N . ILE A 1 76 ? -6.490 -0.928 16.036 1.00 94.56 76 ILE A N 1
ATOM 615 C CA . ILE A 1 76 ? -6.586 0.508 15.733 1.00 94.56 76 ILE A CA 1
ATOM 616 C C . ILE A 1 76 ? -5.194 1.150 15.742 1.00 94.56 76 ILE A C 1
ATOM 618 O O . ILE A 1 76 ? -4.884 1.899 14.820 1.00 94.56 76 ILE A O 1
ATOM 622 N N . TYR A 1 77 ? -4.343 0.853 16.730 1.00 95.62 77 TYR A N 1
ATOM 623 C CA . TYR A 1 77 ? -2.972 1.373 16.766 1.00 95.62 77 TYR A CA 1
ATOM 624 C C . TYR A 1 77 ? -2.150 0.913 15.560 1.00 95.62 77 TYR A C 1
ATOM 626 O O . TYR A 1 77 ? -1.472 1.739 14.952 1.00 95.62 77 TYR A O 1
ATOM 634 N N . PHE A 1 78 ? -2.291 -0.349 15.145 1.00 94.31 78 PHE A N 1
ATOM 635 C CA . PHE A 1 78 ? -1.720 -0.860 13.897 1.00 94.31 78 PHE A CA 1
ATOM 636 C C . PHE A 1 78 ? -2.195 -0.047 12.684 1.00 94.31 78 PHE A C 1
ATOM 638 O O . PHE A 1 78 ? -1.380 0.443 11.907 1.00 94.31 78 PHE A O 1
ATOM 645 N N . CYS A 1 79 ? -3.505 0.190 12.553 1.00 93.81 79 CYS A N 1
ATOM 646 C CA . CYS A 1 79 ? -4.058 1.007 11.469 1.00 93.81 79 CYS A CA 1
ATOM 647 C C . CYS A 1 79 ? -3.564 2.466 11.512 1.00 93.81 79 CYS A C 1
ATOM 649 O O . CYS A 1 79 ? -3.349 3.069 10.464 1.00 93.81 79 CYS A O 1
ATOM 651 N N . ILE A 1 80 ? -3.383 3.046 12.703 1.00 93.62 80 ILE A N 1
ATOM 652 C CA . ILE A 1 80 ? -2.838 4.400 12.878 1.00 93.62 80 ILE A CA 1
ATOM 653 C C . ILE A 1 80 ? -1.352 4.437 12.506 1.00 93.62 80 ILE A C 1
ATOM 655 O O . ILE A 1 80 ? -0.924 5.402 11.882 1.00 93.62 80 ILE A O 1
ATOM 659 N N . ALA A 1 81 ? -0.568 3.399 12.813 1.00 92.00 81 ALA A N 1
ATOM 660 C CA . ALA A 1 81 ? 0.843 3.319 12.429 1.00 92.00 81 ALA A CA 1
ATOM 661 C C . ALA A 1 81 ? 1.029 3.403 10.903 1.00 92.00 81 ALA A C 1
ATOM 663 O O . ALA A 1 81 ? 1.977 4.030 10.428 1.00 92.00 81 ALA A O 1
ATOM 664 N N . GLN A 1 82 ? 0.059 2.895 10.131 1.00 91.00 82 GLN A N 1
ATOM 665 C CA . GLN A 1 82 ? 0.029 3.035 8.670 1.00 91.00 82 GLN A CA 1
ATOM 666 C C . GLN A 1 82 ? -0.147 4.490 8.196 1.00 91.00 82 GLN A C 1
ATOM 668 O O . GLN A 1 82 ? 0.106 4.790 7.030 1.00 91.00 82 GLN A O 1
ATOM 673 N N . LEU A 1 83 ? -0.548 5.418 9.064 1.00 89.88 83 LEU A N 1
ATOM 674 C CA . LEU A 1 83 ? -0.635 6.853 8.765 1.00 89.88 83 LEU A CA 1
ATOM 675 C C . LEU A 1 83 ? 0.654 7.615 9.106 1.00 89.88 83 LEU A C 1
ATOM 677 O O . LEU A 1 83 ? 0.706 8.824 8.897 1.00 89.88 83 LEU A O 1
ATOM 681 N N . SER A 1 84 ? 1.675 6.939 9.637 1.00 88.00 84 SER A N 1
ATOM 682 C CA . SER A 1 84 ? 2.941 7.582 9.982 1.00 88.00 84 SER A CA 1
ATOM 683 C C . SER A 1 84 ? 3.714 8.046 8.735 1.00 88.00 84 SER A C 1
ATOM 685 O O . SER A 1 84 ? 3.596 7.428 7.669 1.00 88.00 84 SER A O 1
ATOM 687 N N . PRO A 1 85 ? 4.569 9.081 8.863 1.00 84.75 85 PRO A N 1
ATOM 688 C CA . PRO A 1 85 ? 5.463 9.502 7.783 1.00 84.75 85 PRO A CA 1
ATOM 689 C C . PRO A 1 85 ? 6.393 8.381 7.304 1.00 84.75 85 PRO A C 1
ATOM 691 O O . PRO A 1 85 ? 6.707 8.292 6.119 1.00 84.75 85 PRO A O 1
ATOM 694 N N . GLU A 1 86 ? 6.819 7.505 8.216 1.00 83.44 86 GLU A N 1
ATOM 695 C CA . GLU A 1 86 ? 7.647 6.351 7.879 1.00 83.44 86 GLU A CA 1
ATOM 696 C C . GLU A 1 86 ? 6.888 5.345 7.013 1.00 83.44 86 GLU A C 1
ATOM 698 O O . GLU A 1 86 ? 7.387 4.956 5.957 1.00 83.44 86 GLU A O 1
ATOM 703 N N . ALA A 1 87 ? 5.661 4.987 7.400 1.00 83.94 87 ALA A N 1
ATOM 704 C CA . ALA A 1 87 ? 4.826 4.109 6.593 1.00 83.94 87 ALA A CA 1
ATOM 705 C C . ALA A 1 87 ? 4.519 4.743 5.226 1.00 83.94 87 ALA A C 1
ATOM 707 O O . ALA A 1 87 ? 4.653 4.078 4.205 1.00 83.94 87 ALA A O 1
ATOM 708 N N . GLU A 1 88 ? 4.179 6.038 5.163 1.00 82.75 88 GLU A N 1
ATOM 709 C CA . GLU A 1 88 ? 3.999 6.759 3.890 1.00 82.75 88 GLU A CA 1
ATOM 710 C C . GLU A 1 88 ? 5.244 6.677 2.997 1.00 82.75 88 GLU A C 1
ATOM 712 O O . GLU A 1 88 ? 5.126 6.437 1.791 1.00 82.75 88 GLU A O 1
ATOM 717 N N . ARG A 1 89 ? 6.435 6.825 3.585 1.00 77.31 89 ARG A N 1
ATOM 718 C CA . ARG A 1 89 ? 7.710 6.715 2.875 1.00 77.31 89 ARG A CA 1
ATOM 719 C C . ARG A 1 89 ? 7.931 5.306 2.325 1.00 77.31 89 ARG A C 1
ATOM 721 O O . ARG A 1 89 ? 8.266 5.190 1.149 1.00 77.31 89 ARG A O 1
ATOM 728 N N . ILE A 1 90 ? 7.699 4.263 3.125 1.00 77.56 90 ILE A N 1
ATOM 729 C CA . ILE A 1 90 ? 7.820 2.857 2.696 1.00 77.56 90 ILE A CA 1
ATOM 730 C C . ILE A 1 90 ? 6.868 2.570 1.538 1.00 77.56 90 ILE A C 1
ATOM 732 O O . ILE A 1 90 ? 7.292 2.069 0.497 1.00 77.56 90 ILE A O 1
ATOM 736 N N . ARG A 1 91 ? 5.600 2.983 1.659 1.00 78.81 91 ARG A N 1
ATOM 737 C CA . ARG A 1 91 ? 4.626 2.831 0.570 1.00 78.81 91 ARG A CA 1
ATOM 738 C C . ARG A 1 91 ? 5.056 3.561 -0.694 1.00 78.81 91 ARG A C 1
ATOM 740 O O . ARG A 1 91 ? 4.779 3.078 -1.782 1.00 78.81 91 ARG A O 1
ATOM 747 N N . SER A 1 92 ? 5.738 4.694 -0.555 1.00 72.25 92 SER A N 1
ATOM 748 C CA . SER A 1 92 ? 6.298 5.475 -1.667 1.00 72.25 92 SER A CA 1
ATOM 749 C C . SER A 1 92 ? 7.648 4.936 -2.172 1.00 72.25 92 SER A C 1
ATOM 751 O O . SER A 1 92 ? 8.267 5.553 -3.030 1.00 72.25 92 SER A O 1
ATOM 753 N N . GLY A 1 93 ? 8.123 3.800 -1.651 1.00 68.06 93 GLY A N 1
ATOM 754 C CA . GLY A 1 93 ? 9.350 3.130 -2.080 1.00 68.06 93 GLY A CA 1
ATOM 755 C C . GLY A 1 93 ? 10.636 3.533 -1.379 1.00 68.06 93 GLY A C 1
ATOM 756 O O . GLY A 1 93 ? 11.715 3.096 -1.775 1.00 68.06 93 GLY A O 1
ATOM 757 N N . GLY A 1 94 ? 10.561 4.330 -0.318 1.00 65.38 94 GLY A N 1
ATOM 758 C CA . GLY A 1 94 ? 11.716 4.573 0.535 1.00 65.38 94 GLY A CA 1
ATOM 759 C C . GLY A 1 94 ? 11.930 3.411 1.502 1.00 65.38 94 GLY A C 1
ATOM 760 O O . GLY A 1 94 ? 11.134 3.220 2.414 1.00 65.38 94 GLY A O 1
ATOM 761 N N . GLY A 1 95 ? 13.030 2.674 1.344 1.00 59.97 95 GLY A N 1
ATOM 762 C CA . GLY A 1 95 ? 13.407 1.565 2.222 1.00 59.97 95 GLY A CA 1
ATOM 763 C C . GLY A 1 95 ? 14.670 1.850 3.031 1.00 59.97 95 GLY A C 1
ATOM 764 O O . GLY A 1 95 ? 15.317 2.888 2.873 1.00 59.97 95 GLY A O 1
ATOM 765 N N . TRP A 1 96 ? 15.003 0.918 3.919 1.00 47.88 96 TRP A N 1
ATOM 766 C CA . TRP A 1 96 ? 16.348 0.729 4.454 1.00 47.88 96 TRP A CA 1
ATOM 767 C C . TRP A 1 96 ? 16.861 -0.558 3.813 1.00 47.88 96 TRP A C 1
ATOM 769 O O . TRP A 1 96 ? 16.223 -1.597 3.952 1.00 47.88 96 TRP A O 1
ATOM 779 N N . LYS A 1 97 ? 17.962 -0.503 3.065 1.00 48.66 97 LYS A N 1
ATOM 780 C CA . LYS A 1 97 ? 18.660 -1.724 2.661 1.00 48.66 97 LYS A CA 1
ATOM 781 C C . LYS A 1 97 ? 20.026 -1.687 3.307 1.00 48.66 97 LYS A C 1
ATOM 783 O O . LYS A 1 97 ? 20.813 -0.791 3.019 1.00 48.66 97 LYS A O 1
ATOM 788 N N . SER A 1 98 ? 20.313 -2.685 4.131 1.00 43.06 98 SER A N 1
ATOM 789 C CA . SER A 1 98 ? 21.688 -3.090 4.387 1.00 43.06 98 SER A CA 1
ATOM 790 C C . SER A 1 98 ? 22.239 -3.543 3.038 1.00 43.06 98 SER A C 1
ATOM 792 O O . SER A 1 98 ? 21.886 -4.614 2.545 1.00 43.06 98 SER A O 1
ATOM 794 N N . VAL A 1 99 ? 23.011 -2.694 2.364 1.00 42.38 99 VAL A N 1
ATOM 795 C CA . VAL A 1 99 ? 23.810 -3.171 1.238 1.00 42.38 99 VAL A CA 1
ATOM 796 C C . VAL A 1 99 ? 24.875 -4.063 1.869 1.00 42.38 99 VAL A C 1
ATOM 798 O O . VAL A 1 99 ? 25.579 -3.577 2.752 1.00 42.38 99 VAL A O 1
ATOM 801 N N . PRO A 1 100 ? 24.995 -5.350 1.495 1.00 43.09 100 PRO A N 1
ATOM 802 C CA . PRO A 1 100 ? 26.163 -6.121 1.877 1.00 43.09 100 PRO A CA 1
ATOM 803 C C . PRO A 1 100 ? 27.349 -5.476 1.168 1.00 43.09 100 PRO A C 1
ATOM 805 O O . PRO A 1 100 ? 27.588 -5.715 -0.019 1.00 43.09 100 PRO A O 1
ATOM 808 N N . ASP A 1 101 ? 28.033 -4.578 1.870 1.00 41.16 101 ASP A N 1
ATOM 809 C CA . ASP A 1 101 ? 29.209 -3.928 1.337 1.00 41.16 101 ASP A CA 1
ATOM 810 C C . ASP A 1 101 ? 30.305 -4.990 1.270 1.00 41.16 101 ASP A C 1
ATOM 812 O O . ASP A 1 101 ? 30.900 -5.381 2.273 1.00 41.16 101 ASP A O 1
ATOM 816 N N . LYS A 1 102 ? 30.556 -5.521 0.068 1.00 47.47 102 LYS A N 1
ATOM 817 C CA . LYS A 1 102 ? 31.567 -6.565 -0.180 1.00 47.47 102 LYS A CA 1
ATOM 818 C C . LYS A 1 102 ? 33.006 -6.084 0.090 1.00 47.47 102 LYS A C 1
ATOM 820 O O . LYS A 1 102 ? 33.949 -6.776 -0.285 1.00 47.47 102 LYS A O 1
ATOM 825 N N . ARG A 1 103 ? 33.195 -4.898 0.679 1.00 46.19 103 ARG A N 1
ATOM 826 C CA . ARG A 1 103 ? 34.500 -4.277 0.944 1.00 46.19 103 ARG A CA 1
ATOM 827 C C . ARG A 1 103 ? 34.726 -3.839 2.391 1.00 46.19 103 ARG A C 1
ATOM 829 O O . ARG A 1 103 ? 35.810 -3.342 2.672 1.00 46.19 103 ARG A O 1
ATOM 836 N N . ALA A 1 104 ? 33.779 -4.051 3.303 1.00 41.69 104 ALA A N 1
ATOM 837 C CA . ALA A 1 104 ? 33.974 -3.735 4.716 1.00 41.69 104 ALA A CA 1
ATOM 838 C C . ALA A 1 104 ? 34.145 -5.026 5.527 1.00 41.69 104 ALA A C 1
ATOM 840 O O . ALA A 1 104 ? 33.218 -5.551 6.138 1.00 41.69 104 ALA A O 1
ATOM 841 N N . GLN A 1 105 ? 35.363 -5.565 5.507 1.00 42.56 105 GLN A N 1
ATOM 842 C CA . GLN A 1 105 ? 35.820 -6.465 6.560 1.00 42.56 105 GLN A CA 1
ATOM 843 C C . GLN A 1 105 ? 36.130 -5.581 7.776 1.00 42.56 105 GLN A C 1
ATOM 845 O O . GLN A 1 105 ? 37.227 -5.049 7.908 1.00 42.56 105 GLN A O 1
ATOM 850 N N . GLY A 1 106 ? 35.117 -5.333 8.599 1.00 38.25 106 GLY A N 1
ATOM 851 C CA . GLY A 1 106 ? 35.230 -4.486 9.781 1.00 38.25 106 GLY A CA 1
ATOM 852 C C . GLY A 1 106 ? 33.861 -3.978 10.200 1.00 38.25 106 GLY A C 1
ATOM 853 O O . GLY A 1 106 ? 33.150 -3.387 9.397 1.00 38.25 106 GLY A O 1
ATOM 854 N N . GLU A 1 107 ? 33.491 -4.282 11.436 1.00 46.25 107 GLU A N 1
ATOM 855 C CA . GLU A 1 107 ? 32.220 -3.974 12.083 1.00 46.25 107 GLU A CA 1
ATOM 856 C C . GLU A 1 107 ? 31.815 -2.500 11.930 1.00 46.25 107 GLU A C 1
ATOM 858 O O . GLU A 1 107 ? 32.305 -1.635 12.642 1.00 46.25 107 GLU A O 1
ATOM 863 N N . ASP A 1 108 ? 30.915 -2.225 10.988 1.00 39.78 108 ASP A N 1
ATOM 864 C CA . ASP A 1 108 ? 29.770 -1.331 11.169 1.00 39.78 108 ASP A CA 1
ATOM 865 C C . ASP A 1 108 ? 28.888 -1.445 9.921 1.00 39.78 108 ASP A C 1
ATOM 867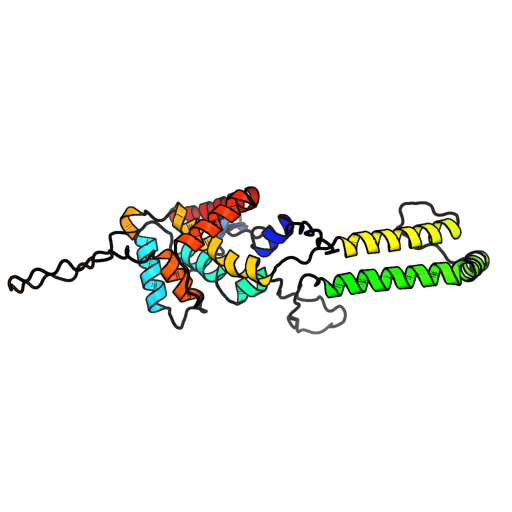 O O . ASP A 1 108 ? 29.197 -0.917 8.850 1.00 39.78 108 ASP A O 1
ATOM 871 N N . ASN A 1 109 ? 27.770 -2.166 10.035 1.00 40.31 109 ASN A N 1
ATOM 872 C CA . ASN A 1 109 ? 26.739 -2.166 9.001 1.00 40.31 109 ASN A CA 1
ATOM 873 C C . ASN A 1 109 ? 26.045 -0.798 9.023 1.00 40.31 109 ASN A C 1
ATOM 875 O O . ASN A 1 109 ? 24.963 -0.648 9.593 1.00 40.31 109 ASN A O 1
ATOM 879 N N . ALA A 1 110 ? 26.663 0.217 8.416 1.00 45.03 110 ALA A N 1
ATOM 880 C CA . ALA A 1 110 ? 26.014 1.494 8.186 1.00 45.03 110 ALA A CA 1
ATOM 881 C C . ALA A 1 110 ? 24.768 1.244 7.322 1.00 45.03 110 ALA A C 1
ATOM 883 O O . ALA A 1 110 ? 24.852 0.953 6.128 1.00 45.03 110 ALA A O 1
ATOM 884 N N . LEU A 1 111 ? 23.588 1.312 7.944 1.00 45.47 111 LEU A N 1
ATOM 885 C CA . LEU A 1 111 ? 22.298 1.230 7.268 1.00 45.47 111 LEU A CA 1
ATOM 886 C C . LEU A 1 111 ? 22.185 2.396 6.278 1.00 45.47 111 LEU A C 1
ATOM 888 O O . LEU A 1 111 ? 21.750 3.498 6.622 1.00 45.47 111 LEU A O 1
ATOM 892 N N . HIS A 1 112 ? 22.591 2.170 5.032 1.00 48.53 112 HIS A N 1
ATOM 893 C CA . HIS A 1 112 ? 22.445 3.161 3.982 1.00 48.53 112 HIS A CA 1
ATOM 894 C C . HIS A 1 112 ? 20.973 3.275 3.575 1.00 48.53 112 HIS A C 1
ATOM 896 O O . HIS A 1 112 ? 20.288 2.305 3.238 1.00 48.53 112 HIS A O 1
ATOM 902 N N . ARG A 1 113 ? 20.460 4.508 3.617 1.00 53.38 113 ARG A N 1
ATOM 903 C CA . ARG A 1 113 ? 19.122 4.829 3.119 1.00 53.38 113 ARG A CA 1
ATOM 904 C C . ARG A 1 113 ? 19.145 4.744 1.596 1.00 53.38 113 ARG A C 1
ATOM 906 O O . ARG A 1 113 ? 19.737 5.601 0.947 1.00 53.38 113 ARG A O 1
ATOM 913 N N . HIS A 1 114 ? 18.468 3.748 1.036 1.00 56.25 114 HIS A N 1
ATOM 914 C CA . HIS A 1 114 ? 18.213 3.673 -0.397 1.00 56.25 114 HIS A CA 1
ATOM 915 C C . HIS A 1 114 ? 16.721 3.852 -0.668 1.00 56.25 114 HIS A C 1
ATOM 917 O O . HIS A 1 114 ? 15.874 3.119 -0.158 1.00 56.25 114 HIS A O 1
ATOM 923 N N . GLU A 1 115 ? 16.398 4.838 -1.498 1.00 57.12 115 GLU A N 1
ATOM 924 C CA . GLU A 1 115 ? 15.057 5.009 -2.037 1.00 57.12 115 GLU A CA 1
ATOM 925 C C . GLU A 1 115 ? 14.927 4.154 -3.302 1.00 57.12 115 GLU A C 1
ATOM 927 O O . GLU A 1 115 ? 15.544 4.447 -4.322 1.00 57.12 115 GLU A O 1
ATOM 932 N N . GLN A 1 116 ? 14.110 3.101 -3.256 1.00 61.62 116 GLN A N 1
ATOM 933 C CA . GLN A 1 116 ? 13.632 2.409 -4.455 1.00 61.62 116 GLN A CA 1
ATOM 934 C C . GLN A 1 116 ? 12.444 3.180 -5.038 1.00 61.62 116 GLN A C 1
ATOM 936 O O . GLN A 1 116 ? 11.320 2.671 -5.126 1.00 61.62 116 GLN A O 1
ATOM 941 N N . LYS A 1 117 ? 12.702 4.441 -5.39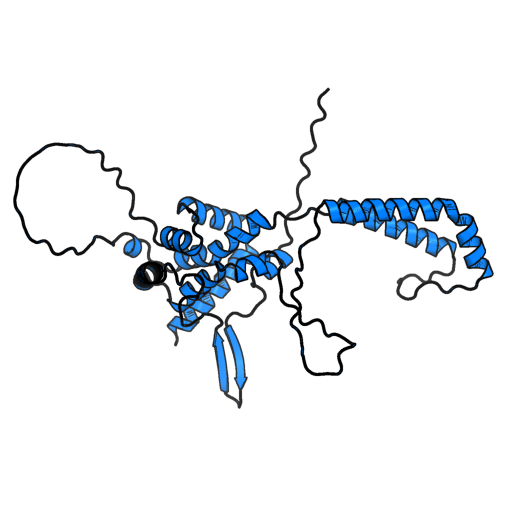9 1.00 66.38 117 LYS A N 1
ATOM 942 C CA . LYS A 1 117 ? 11.772 5.240 -6.195 1.00 66.38 117 LYS A CA 1
ATOM 943 C C . LYS A 1 117 ? 11.562 4.543 -7.529 1.00 66.38 117 LYS A C 1
ATOM 945 O O . LYS A 1 117 ? 12.524 4.067 -8.138 1.00 66.38 117 LYS A O 1
ATOM 950 N N . LEU A 1 118 ? 10.312 4.453 -7.970 1.00 71.69 118 LEU A N 1
ATOM 951 C CA . LEU A 1 118 ? 10.049 3.987 -9.323 1.00 71.69 118 LEU A CA 1
ATOM 952 C C . LEU A 1 118 ? 10.605 5.023 -10.299 1.00 71.69 118 LEU A C 1
ATOM 954 O O . LEU A 1 118 ? 10.594 6.223 -10.021 1.00 71.69 118 LEU A O 1
ATOM 958 N N . ALA A 1 119 ? 11.105 4.550 -11.438 1.00 76.38 119 ALA A N 1
ATOM 959 C CA . ALA A 1 119 ? 11.637 5.436 -12.461 1.00 76.38 119 ALA A CA 1
ATOM 960 C C . ALA A 1 119 ? 10.572 6.458 -12.881 1.00 76.38 119 ALA A C 1
ATOM 962 O O . ALA A 1 119 ? 9.387 6.125 -13.025 1.00 76.38 119 ALA A O 1
ATOM 963 N N . THR A 1 120 ? 10.990 7.702 -13.084 1.00 77.69 120 THR A N 1
ATOM 964 C CA . THR A 1 120 ? 10.125 8.743 -13.633 1.00 77.69 120 THR A CA 1
ATOM 965 C C . THR A 1 120 ? 9.887 8.512 -15.126 1.00 77.69 120 THR A C 1
ATOM 967 O O . THR A 1 120 ? 10.471 7.623 -15.758 1.00 77.69 120 THR A O 1
ATOM 970 N N . ARG A 1 121 ? 8.988 9.307 -15.717 1.00 78.06 121 ARG A N 1
ATOM 971 C CA . ARG A 1 121 ? 8.794 9.276 -17.170 1.00 78.06 121 ARG A CA 1
ATOM 972 C C . ARG A 1 121 ? 10.062 9.750 -17.879 1.00 78.06 121 ARG A C 1
ATOM 974 O O . ARG A 1 121 ? 10.428 9.177 -18.898 1.00 78.06 121 ARG A O 1
ATOM 981 N N . GLU A 1 122 ? 10.711 10.762 -17.321 1.00 84.44 122 GLU A N 1
ATOM 982 C CA . GLU A 1 122 ? 11.944 11.361 -17.810 1.00 84.44 122 GLU A CA 1
ATOM 983 C C . GLU A 1 122 ? 13.099 10.348 -17.776 1.00 84.44 122 GLU A C 1
ATOM 985 O O . GLU A 1 122 ? 13.825 10.218 -18.761 1.00 84.44 122 GLU A O 1
ATOM 990 N N . ASP A 1 123 ? 13.213 9.559 -16.701 1.00 86.56 123 ASP A N 1
ATOM 991 C CA . ASP A 1 123 ? 14.222 8.495 -16.591 1.00 86.56 123 ASP A CA 1
ATOM 992 C C . ASP A 1 123 ? 14.058 7.446 -17.701 1.00 86.56 123 ASP A C 1
ATOM 994 O O . ASP A 1 123 ? 15.022 7.059 -18.363 1.00 86.56 123 ASP A O 1
ATOM 998 N N . MET A 1 124 ? 12.824 7.001 -17.957 1.00 88.81 124 MET A N 1
ATOM 999 C CA . MET A 1 124 ? 12.552 6.015 -19.011 1.00 88.81 124 MET A CA 1
ATOM 1000 C C . MET A 1 124 ? 12.646 6.614 -20.417 1.00 88.81 124 MET A C 1
ATOM 1002 O O . MET A 1 124 ? 13.046 5.926 -21.356 1.00 88.81 124 MET A O 1
ATOM 1006 N N . GLU A 1 125 ? 12.365 7.907 -20.580 1.00 89.44 125 GLU A N 1
ATOM 1007 C CA . GLU A 1 125 ? 12.629 8.627 -21.825 1.00 89.44 125 GLU A CA 1
ATOM 1008 C C . GLU A 1 125 ? 14.134 8.719 -22.114 1.00 89.44 125 GLU A C 1
ATOM 1010 O O . GLU A 1 125 ? 14.552 8.528 -23.260 1.00 89.44 125 GLU A O 1
ATOM 1015 N N . ALA A 1 126 ? 14.969 8.905 -21.088 1.00 92.69 126 ALA A N 1
ATOM 1016 C CA . ALA A 1 126 ? 16.419 8.826 -21.232 1.00 92.69 126 ALA A CA 1
ATOM 1017 C C . ALA A 1 126 ? 16.867 7.427 -21.693 1.00 92.69 126 ALA A C 1
ATOM 1019 O O . ALA A 1 126 ? 17.679 7.325 -22.614 1.00 92.69 126 ALA A O 1
ATOM 1020 N N . VAL A 1 127 ? 16.289 6.349 -21.143 1.00 93.12 127 VAL A N 1
ATOM 1021 C CA . VAL A 1 127 ? 16.540 4.970 -21.613 1.00 93.12 127 VAL A CA 1
ATOM 1022 C C . VAL A 1 127 ? 16.162 4.810 -23.089 1.00 93.12 127 VAL A C 1
ATOM 1024 O O . VAL A 1 127 ? 16.965 4.303 -23.874 1.00 93.12 127 VAL A O 1
ATOM 1027 N N . VAL A 1 128 ? 14.983 5.294 -23.496 1.00 92.81 128 VAL A N 1
ATOM 1028 C CA . VAL A 1 128 ? 14.531 5.267 -24.899 1.00 92.81 128 VAL A CA 1
ATOM 1029 C C . VAL A 1 128 ? 15.513 5.998 -25.815 1.00 92.81 128 VAL A C 1
ATOM 1031 O O . VAL A 1 128 ? 15.879 5.483 -26.875 1.00 92.81 128 VAL A O 1
ATOM 1034 N N . ASN A 1 129 ? 15.936 7.200 -25.428 1.00 93.62 129 ASN A N 1
ATOM 1035 C CA . ASN A 1 129 ? 16.829 8.024 -26.235 1.00 93.62 129 ASN A CA 1
ATOM 1036 C C . ASN A 1 129 ? 18.218 7.391 -26.357 1.00 93.62 129 ASN A C 1
ATOM 1038 O O . ASN A 1 129 ? 18.749 7.308 -27.466 1.00 93.62 129 ASN A O 1
ATOM 1042 N N . ASN A 1 130 ? 18.755 6.865 -25.257 1.00 95.88 130 ASN A N 1
ATOM 1043 C CA . ASN A 1 130 ? 20.042 6.179 -25.243 1.00 95.88 130 ASN A CA 1
ATOM 1044 C C . ASN A 1 130 ? 20.005 4.904 -26.090 1.00 95.88 130 ASN A C 1
ATOM 1046 O O . ASN A 1 130 ? 20.869 4.720 -26.940 1.00 95.88 130 ASN A O 1
ATOM 1050 N N . ALA A 1 131 ? 18.975 4.065 -25.953 1.00 94.38 131 ALA A N 1
ATOM 1051 C CA . ALA A 1 131 ? 18.844 2.851 -26.758 1.00 94.38 131 ALA A CA 1
ATOM 1052 C C . ALA A 1 131 ? 18.732 3.161 -28.264 1.00 94.38 131 ALA A C 1
ATOM 1054 O O . ALA A 1 131 ? 19.390 2.517 -29.084 1.00 94.38 131 ALA A O 1
ATOM 1055 N N . LYS A 1 132 ? 17.973 4.203 -28.644 1.00 93.19 132 LYS A N 1
ATOM 1056 C CA . LYS A 1 132 ? 17.904 4.683 -30.038 1.00 93.19 132 LYS A CA 1
ATOM 1057 C C . LYS A 1 132 ? 19.251 5.195 -30.544 1.00 9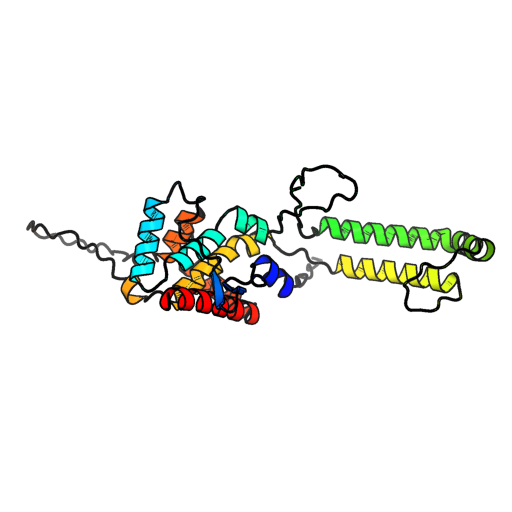3.19 132 LYS A C 1
ATOM 1059 O O . LYS A 1 132 ? 19.601 4.922 -31.692 1.00 93.19 132 LYS A O 1
ATOM 1064 N N . ALA A 1 133 ? 19.975 5.958 -29.728 1.00 95.38 133 ALA A N 1
ATOM 1065 C CA . ALA A 1 133 ? 21.283 6.495 -30.085 1.00 95.38 133 ALA A CA 1
ATOM 1066 C C . ALA A 1 133 ? 22.308 5.370 -30.280 1.00 95.38 133 ALA A C 1
ATOM 1068 O O . ALA A 1 133 ? 22.962 5.320 -31.320 1.00 95.38 133 ALA A O 1
ATOM 1069 N N . THR A 1 134 ? 22.372 4.418 -29.348 1.00 94.19 134 THR A N 1
ATOM 1070 C CA . THR A 1 134 ? 23.243 3.242 -29.438 1.00 94.19 134 THR A CA 1
ATOM 1071 C C . THR A 1 134 ? 22.933 2.410 -30.677 1.00 94.19 134 THR A C 1
ATOM 1073 O O . THR A 1 134 ? 23.847 2.078 -31.426 1.00 94.19 134 THR A O 1
ATOM 1076 N N . ARG A 1 135 ? 21.651 2.151 -30.973 1.00 93.94 135 ARG A N 1
ATOM 1077 C CA . ARG A 1 135 ? 21.257 1.421 -32.189 1.00 93.94 135 ARG A CA 1
ATOM 1078 C C . ARG A 1 135 ? 21.734 2.128 -33.461 1.00 93.94 135 ARG A C 1
ATOM 1080 O O . ARG A 1 135 ? 22.271 1.483 -34.351 1.00 93.94 135 ARG A O 1
ATOM 1087 N N . LYS A 1 136 ? 21.594 3.458 -33.538 1.00 93.06 136 LYS A N 1
ATOM 1088 C CA . LYS A 1 136 ? 22.099 4.246 -34.679 1.00 93.06 136 LYS A CA 1
ATOM 1089 C C . LYS A 1 136 ? 23.619 4.158 -34.826 1.00 93.06 136 LYS A C 1
ATOM 1091 O O . LYS A 1 136 ? 24.109 4.129 -35.950 1.00 93.06 136 LYS A O 1
ATOM 1096 N N . LEU A 1 137 ? 24.358 4.153 -33.717 1.00 94.31 137 LEU A N 1
ATOM 1097 C CA . LEU A 1 137 ? 25.815 4.011 -33.744 1.00 94.31 137 LEU A CA 1
ATOM 1098 C C . LEU A 1 137 ? 26.231 2.621 -34.233 1.00 94.31 137 LEU A C 1
ATOM 1100 O O . LEU A 1 137 ? 27.103 2.537 -35.090 1.00 94.31 137 LEU A O 1
ATOM 1104 N N . ILE A 1 138 ? 25.572 1.560 -33.761 1.00 90.44 138 ILE A N 1
ATOM 1105 C CA . ILE A 1 138 ? 25.831 0.185 -34.218 1.00 90.44 138 ILE A CA 1
ATOM 1106 C C . ILE A 1 138 ? 25.594 0.068 -35.725 1.00 90.44 138 ILE A C 1
ATOM 1108 O O . ILE A 1 138 ? 26.489 -0.363 -36.441 1.00 90.44 138 ILE A O 1
ATOM 1112 N N . GLN A 1 139 ? 24.455 0.558 -36.222 1.00 90.38 139 GLN A N 1
ATOM 1113 C CA . GLN A 1 139 ? 24.142 0.542 -37.657 1.00 90.38 139 GLN A CA 1
ATOM 1114 C C . GLN A 1 139 ? 25.156 1.335 -38.489 1.00 90.38 139 GLN A C 1
ATOM 1116 O O . GLN A 1 139 ? 25.515 0.934 -39.593 1.00 90.38 139 GLN A O 1
ATOM 1121 N N . ARG A 1 140 ? 25.648 2.463 -37.961 1.00 93.25 140 ARG A N 1
ATOM 1122 C CA . ARG A 1 140 ? 26.660 3.284 -38.638 1.00 93.25 140 ARG A CA 1
ATOM 1123 C C . ARG A 1 140 ? 28.000 2.562 -38.783 1.00 93.25 140 ARG A C 1
ATOM 1125 O O . ARG A 1 140 ? 28.641 2.740 -39.812 1.00 93.25 140 ARG A O 1
ATOM 1132 N N . TYR A 1 141 ? 28.411 1.802 -37.769 1.00 92.88 141 TYR A N 1
ATOM 1133 C CA . TYR A 1 141 ? 29.716 1.128 -37.701 1.00 92.88 141 TYR A CA 1
ATOM 1134 C C . TYR A 1 141 ? 29.622 -0.392 -37.898 1.00 92.88 141 TYR A C 1
ATOM 1136 O O . TYR A 1 141 ? 30.518 -1.139 -37.509 1.00 92.88 141 TYR A O 1
ATOM 1144 N N . GLN A 1 142 ? 28.519 -0.874 -38.474 1.00 90.25 142 GLN A N 1
ATOM 1145 C CA . GLN A 1 142 ? 28.226 -2.302 -38.590 1.00 90.25 142 GLN A CA 1
ATOM 1146 C C . GLN A 1 142 ? 29.326 -3.058 -39.343 1.00 90.25 142 GLN A C 1
ATOM 1148 O O . GLN A 1 142 ? 29.702 -4.157 -38.947 1.00 90.25 142 GLN A O 1
ATOM 1153 N N . ARG A 1 143 ? 29.865 -2.467 -40.413 1.00 88.44 143 ARG A N 1
ATOM 1154 C CA . ARG A 1 143 ? 30.900 -3.106 -41.238 1.00 88.44 143 ARG A CA 1
ATOM 1155 C C . ARG A 1 143 ? 32.199 -3.289 -40.465 1.00 88.44 143 ARG A C 1
AT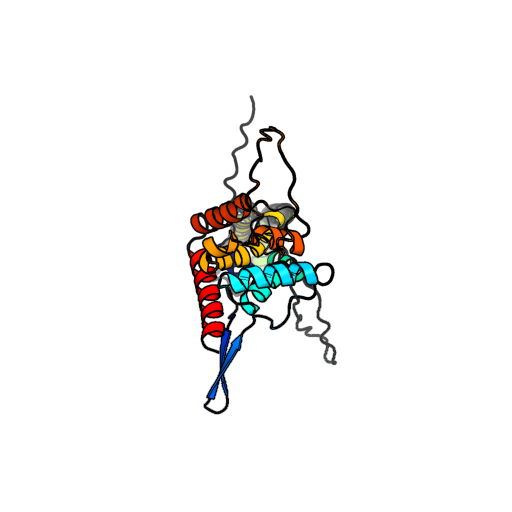OM 1157 O O . ARG A 1 143 ? 32.792 -4.358 -40.516 1.00 88.44 143 ARG A O 1
ATOM 1164 N N . GLU A 1 144 ? 32.625 -2.257 -39.747 1.00 90.50 144 GLU A N 1
ATOM 1165 C CA . GLU A 1 144 ? 33.830 -2.272 -38.925 1.00 90.50 144 GLU A CA 1
ATOM 1166 C C . GLU A 1 144 ? 33.695 -3.275 -37.775 1.00 90.50 144 GLU A C 1
ATOM 1168 O O . GLU A 1 144 ? 34.638 -4.006 -37.485 1.00 90.50 144 GLU A O 1
ATOM 1173 N N . LEU A 1 145 ? 32.511 -3.357 -37.160 1.00 87.38 145 LEU A N 1
ATOM 1174 C CA . LEU A 1 145 ? 32.224 -4.320 -36.097 1.00 87.38 145 LEU A CA 1
ATOM 1175 C C . LEU A 1 145 ? 32.264 -5.770 -36.598 1.00 87.38 145 LEU A C 1
ATOM 1177 O O . LEU A 1 145 ? 32.867 -6.612 -35.937 1.00 87.38 145 LEU A O 1
ATOM 1181 N N . LEU A 1 146 ? 31.678 -6.058 -37.765 1.00 85.88 146 LEU A N 1
ATOM 1182 C CA . LEU A 1 146 ? 31.718 -7.396 -38.367 1.00 85.88 146 LEU A CA 1
ATOM 1183 C C . LEU A 1 146 ? 33.138 -7.784 -38.789 1.00 85.88 146 LEU A C 1
ATOM 1185 O O . LEU A 1 146 ? 33.592 -8.880 -38.480 1.00 85.88 146 LEU A O 1
ATOM 1189 N N . LEU A 1 147 ? 33.887 -6.851 -39.381 1.00 85.69 147 LEU A N 1
ATOM 1190 C CA . LEU A 1 147 ? 35.278 -7.079 -39.770 1.00 85.69 147 LEU A CA 1
ATOM 1191 C C . LEU A 1 147 ? 36.160 -7.453 -38.569 1.00 85.69 147 LEU A C 1
ATOM 1193 O O . LEU A 1 147 ? 37.020 -8.327 -38.672 1.00 85.69 147 LEU A O 1
ATOM 1197 N N . VAL A 1 148 ? 35.942 -6.816 -37.418 1.00 84.19 148 VAL A N 1
ATOM 1198 C CA . VAL A 1 148 ? 36.656 -7.145 -36.176 1.00 84.19 148 VAL A CA 1
ATOM 1199 C C . VAL A 1 148 ? 36.163 -8.461 -35.568 1.00 84.19 148 VAL A C 1
ATOM 1201 O O . VAL A 1 148 ? 36.974 -9.220 -35.039 1.00 84.19 148 VAL A O 1
ATOM 1204 N N . ALA A 1 149 ? 34.868 -8.767 -35.649 1.00 78.69 149 ALA A N 1
ATOM 1205 C CA . ALA A 1 149 ? 34.319 -10.022 -35.140 1.00 78.69 149 ALA A CA 1
ATOM 1206 C C . ALA A 1 149 ? 34.864 -11.240 -35.908 1.00 78.69 149 ALA A C 1
ATOM 1208 O O . ALA A 1 149 ? 35.287 -12.216 -35.288 1.00 78.69 149 ALA A O 1
ATOM 1209 N N . ASP A 1 150 ? 34.953 -11.135 -37.235 1.00 72.44 150 ASP A N 1
ATOM 1210 C CA . ASP A 1 150 ? 35.418 -12.214 -38.112 1.00 72.44 150 ASP A CA 1
ATOM 1211 C C . ASP A 1 150 ? 36.937 -12.448 -38.023 1.00 72.44 150 ASP A C 1
ATOM 1213 O O . ASP A 1 150 ? 37.418 -13.552 -38.274 1.00 72.44 150 ASP A O 1
ATOM 1217 N N . THR A 1 151 ? 37.709 -11.424 -37.639 1.00 76.31 151 THR A N 1
ATOM 1218 C CA . THR A 1 151 ? 39.177 -11.504 -37.515 1.00 76.31 151 THR A CA 1
ATOM 1219 C C . THR A 1 151 ? 39.664 -11.740 -36.086 1.00 76.31 151 THR A C 1
ATOM 1221 O O . THR A 1 151 ? 40.747 -12.289 -35.889 1.00 76.31 151 THR A O 1
ATOM 1224 N N . GLY A 1 152 ? 38.893 -11.322 -35.081 1.00 64.06 152 GLY A N 1
ATOM 1225 C CA . GLY A 1 152 ? 39.353 -11.224 -33.697 1.00 64.06 152 GLY A CA 1
ATOM 1226 C C . GLY A 1 152 ? 39.006 -12.401 -32.789 1.00 64.06 152 GLY A C 1
ATOM 1227 O O . GLY A 1 152 ? 39.442 -12.405 -31.640 1.00 64.06 152 GLY A O 1
ATOM 1228 N N . GLY A 1 153 ? 38.228 -13.386 -33.257 1.00 64.12 153 GLY A N 1
ATOM 1229 C CA . GLY A 1 153 ? 37.867 -14.562 -32.452 1.00 64.12 153 GLY A CA 1
ATOM 1230 C C . GLY A 1 153 ? 37.148 -14.210 -31.142 1.00 64.12 153 GLY A C 1
ATOM 1231 O O . GLY A 1 153 ? 37.282 -14.927 -30.150 1.00 64.12 153 GLY A O 1
ATOM 1232 N N . PHE A 1 154 ? 36.429 -13.083 -31.113 1.00 68.88 154 PHE A N 1
ATOM 1233 C CA . PHE A 1 154 ? 35.729 -12.615 -29.922 1.00 68.88 154 PHE A CA 1
ATOM 1234 C C . PHE A 1 154 ? 34.532 -13.530 -29.628 1.00 68.88 154 PHE A C 1
ATOM 1236 O O . PHE A 1 154 ? 33.637 -13.646 -30.468 1.00 68.88 154 PHE A O 1
ATOM 1243 N N . PRO A 1 155 ? 34.473 -14.176 -28.451 1.00 68.94 155 PRO A N 1
ATOM 1244 C CA . PRO A 1 155 ? 33.359 -15.051 -28.122 1.00 68.94 155 PRO A CA 1
ATOM 1245 C C . PRO A 1 155 ? 32.078 -14.238 -27.906 1.00 68.94 155 PRO A C 1
ATOM 1247 O O . PRO A 1 155 ? 32.084 -13.203 -27.233 1.00 68.94 155 PRO A O 1
ATOM 1250 N N . VAL A 1 156 ? 30.961 -14.739 -28.436 1.00 66.38 156 VAL A N 1
ATOM 1251 C CA . VAL A 1 156 ? 29.629 -14.184 -28.158 1.00 66.38 156 VAL A CA 1
ATOM 1252 C C . VAL A 1 156 ? 29.336 -14.323 -26.652 1.00 66.38 156 VAL A C 1
ATOM 1254 O O . VAL A 1 156 ? 29.643 -15.371 -26.073 1.00 66.38 156 VAL A O 1
ATOM 1257 N N . PRO A 1 157 ? 28.753 -13.305 -25.984 1.00 63.81 157 PRO A N 1
ATOM 1258 C CA . PRO A 1 157 ? 28.425 -13.381 -24.562 1.00 63.81 157 PRO A CA 1
ATOM 1259 C C . PRO A 1 157 ? 27.573 -14.611 -24.213 1.00 63.81 157 PRO A C 1
ATOM 1261 O O . PRO A 1 157 ? 26.532 -14.860 -24.824 1.00 63.81 157 PRO A O 1
ATOM 1264 N N . ALA A 1 158 ? 27.999 -15.368 -23.199 1.00 57.75 158 ALA A N 1
ATOM 1265 C CA . ALA A 1 158 ? 27.285 -16.553 -22.733 1.00 57.75 158 ALA A CA 1
ATOM 1266 C C . ALA A 1 158 ? 25.968 -16.173 -22.027 1.00 57.75 158 ALA A C 1
ATOM 1268 O O . ALA A 1 158 ? 25.942 -15.262 -21.201 1.00 57.75 158 ALA A O 1
ATOM 1269 N N . GLY A 1 159 ? 24.884 -16.898 -22.327 1.00 56.41 159 GLY A N 1
ATOM 1270 C CA . GLY A 1 159 ? 23.570 -16.723 -21.685 1.00 56.41 159 GLY A CA 1
ATOM 1271 C C . GLY A 1 159 ? 22.416 -16.394 -22.635 1.00 56.41 159 GLY A C 1
ATOM 1272 O O . GLY A 1 159 ? 21.260 -16.417 -22.216 1.00 56.41 159 GLY A O 1
ATOM 1273 N N . LEU A 1 160 ? 22.694 -16.144 -23.917 1.00 53.50 160 LEU A N 1
ATOM 1274 C CA . LEU A 1 160 ? 21.661 -16.093 -24.950 1.00 53.50 160 LEU A CA 1
ATOM 1275 C C . LEU A 1 160 ? 21.305 -17.531 -25.360 1.00 53.50 160 LEU A C 1
ATOM 1277 O O . LEU A 1 160 ? 22.170 -18.307 -25.747 1.00 53.50 160 LEU A O 1
ATOM 1281 N N . MET A 1 161 ? 20.026 -17.896 -25.225 1.00 49.94 161 MET A N 1
ATOM 1282 C CA . MET A 1 161 ? 19.486 -19.257 -25.429 1.00 49.94 161 MET A CA 1
ATOM 1283 C C . MET A 1 161 ? 19.627 -19.793 -26.866 1.00 49.94 161 MET A C 1
ATOM 1285 O O . MET A 1 161 ? 19.273 -20.937 -27.146 1.00 49.94 161 MET A O 1
ATOM 1289 N N . THR A 1 162 ? 20.138 -18.985 -27.787 1.00 55.06 162 THR A N 1
ATOM 1290 C CA . THR A 1 162 ? 20.385 -19.347 -29.177 1.00 55.06 162 THR A CA 1
ATOM 1291 C C . THR A 1 162 ? 21.865 -19.659 -29.365 1.00 55.06 162 THR A C 1
ATOM 1293 O O . THR A 1 162 ? 22.727 -18.865 -28.993 1.00 55.06 162 THR A O 1
ATOM 1296 N N . LYS A 1 163 ? 22.172 -20.818 -29.959 1.00 56.03 163 LYS A N 1
ATOM 1297 C CA . LYS A 1 163 ? 23.503 -21.095 -30.509 1.00 56.03 163 LYS A CA 1
ATOM 1298 C C . LYS A 1 163 ? 23.749 -20.086 -31.627 1.00 56.03 163 LYS A C 1
ATOM 1300 O O . LYS A 1 163 ? 23.268 -20.277 -32.737 1.00 56.03 163 LYS A O 1
ATOM 1305 N N . LEU A 1 164 ? 24.400 -18.977 -31.308 1.00 63.16 164 LEU A N 1
ATOM 1306 C CA . LEU A 1 164 ? 24.842 -18.034 -32.319 1.00 63.16 164 LEU A CA 1
ATOM 1307 C C . LEU A 1 164 ? 26.161 -18.529 -32.887 1.00 63.16 164 LEU A C 1
ATOM 1309 O O . LEU A 1 164 ? 27.180 -18.506 -32.202 1.00 63.16 164 LEU A O 1
ATOM 1313 N N . GLU A 1 165 ? 26.112 -19.002 -34.126 1.00 63.53 165 GLU A N 1
ATOM 1314 C CA . GLU A 1 165 ? 27.288 -19.484 -34.852 1.00 63.53 165 GLU A CA 1
ATOM 1315 C C . GLU A 1 165 ? 27.962 -18.354 -35.652 1.00 63.53 165 GLU A C 1
ATOM 1317 O O . GLU A 1 165 ? 29.127 -18.483 -36.028 1.00 63.53 165 GLU A O 1
ATOM 1322 N N . HIS A 1 166 ? 27.270 -17.223 -35.861 1.00 74.12 166 HIS A N 1
ATOM 1323 C CA . HIS A 1 166 ? 27.731 -16.127 -36.717 1.00 74.12 166 HIS A CA 1
ATOM 1324 C C . HIS A 1 166 ? 27.638 -14.743 -36.056 1.00 74.12 166 HIS A C 1
ATOM 1326 O O . HIS A 1 166 ? 26.674 -14.412 -35.360 1.00 74.12 166 HIS A O 1
ATOM 1332 N N . SER A 1 167 ? 28.645 -13.905 -36.327 1.00 77.31 167 SER A N 1
ATOM 1333 C CA . SER A 1 167 ? 28.759 -12.513 -35.864 1.00 77.31 167 SER A CA 1
ATOM 1334 C C . SER A 1 167 ? 27.578 -11.636 -36.305 1.00 77.31 167 SER A C 1
ATOM 1336 O O . SER A 1 167 ? 27.140 -10.751 -35.567 1.00 77.31 167 SER A O 1
ATOM 1338 N N . GLU A 1 168 ? 27.043 -11.894 -37.502 1.00 82.75 168 GLU A N 1
ATOM 1339 C CA . GLU A 1 168 ? 25.899 -11.175 -38.075 1.00 82.75 168 GLU A CA 1
ATOM 1340 C C . GLU A 1 168 ? 24.617 -11.390 -37.265 1.00 82.75 168 GLU A C 1
ATOM 1342 O O . GLU A 1 168 ? 23.924 -10.425 -36.935 1.00 82.75 168 GLU A O 1
ATOM 1347 N N . ASP A 1 169 ? 24.353 -12.634 -36.858 1.00 80.88 169 ASP A N 1
ATOM 1348 C CA . ASP A 1 169 ? 23.200 -12.980 -36.024 1.00 80.88 169 ASP A CA 1
ATOM 1349 C C . ASP A 1 169 ? 23.288 -12.309 -34.647 1.00 80.88 169 ASP A C 1
ATOM 1351 O O . ASP A 1 169 ? 22.273 -11.899 -34.078 1.00 80.88 169 ASP A O 1
ATOM 1355 N N . ALA A 1 170 ? 24.505 -12.140 -34.115 1.00 80.19 170 ALA A N 1
ATOM 1356 C CA . ALA A 1 170 ? 24.736 -11.505 -32.814 1.00 80.19 170 ALA A CA 1
ATOM 1357 C C . ALA A 1 170 ? 24.429 -10.017 -32.868 1.00 80.19 170 ALA A C 1
ATOM 1359 O O . ALA A 1 170 ? 23.788 -9.468 -31.966 1.00 80.19 170 ALA A O 1
ATOM 1360 N N . LEU A 1 171 ? 24.842 -9.378 -33.958 1.00 85.38 171 LEU A N 1
ATOM 1361 C CA . LEU A 1 171 ? 24.583 -7.971 -34.189 1.00 85.38 171 LEU A CA 1
ATOM 1362 C C . LEU A 1 171 ? 23.089 -7.722 -34.448 1.00 85.38 171 LEU A C 1
ATOM 1364 O O . LEU A 1 171 ? 22.512 -6.812 -33.851 1.00 85.38 171 LEU A O 1
ATOM 1368 N N . ALA A 1 172 ? 22.429 -8.584 -35.226 1.00 85.50 172 ALA A N 1
ATOM 1369 C CA . ALA A 1 172 ? 20.983 -8.524 -35.439 1.00 85.50 172 ALA A CA 1
ATOM 1370 C C . ALA A 1 172 ? 20.194 -8.711 -34.130 1.00 85.50 172 ALA A C 1
ATOM 1372 O O . ALA A 1 172 ? 19.254 -7.965 -33.844 1.00 85.50 172 ALA A O 1
ATOM 1373 N N . LEU A 1 173 ? 20.593 -9.668 -33.288 1.00 85.38 173 LEU A N 1
ATOM 1374 C CA . LEU A 1 173 ? 19.976 -9.895 -31.982 1.00 85.38 173 LEU A CA 1
ATOM 1375 C C . LEU A 1 173 ? 20.148 -8.693 -31.046 1.00 85.38 173 LEU A C 1
ATOM 1377 O O . LEU A 1 173 ? 19.205 -8.328 -30.339 1.00 85.38 173 LEU A O 1
ATOM 1381 N N . LEU A 1 174 ? 21.314 -8.043 -31.058 1.00 87.19 174 LEU A N 1
ATOM 1382 C CA . LEU A 1 174 ? 21.563 -6.827 -30.285 1.00 87.19 174 LEU A CA 1
ATOM 1383 C C . LEU A 1 174 ? 20.668 -5.668 -30.747 1.00 87.19 174 LEU A C 1
ATOM 1385 O O . LEU A 1 174 ? 20.053 -4.995 -29.918 1.00 87.19 174 LEU A O 1
ATOM 1389 N N . GLU A 1 175 ? 20.538 -5.452 -32.056 1.00 89.12 175 GLU A N 1
ATOM 1390 C CA . GLU A 1 175 ? 19.654 -4.416 -32.605 1.00 89.12 175 GLU A CA 1
ATOM 1391 C C . GLU A 1 175 ? 18.176 -4.672 -32.283 1.00 89.12 175 GLU A C 1
ATOM 1393 O O . GLU A 1 175 ? 17.443 -3.746 -31.905 1.00 89.12 175 GLU A O 1
ATOM 1398 N N . ASN A 1 176 ? 17.744 -5.931 -32.369 1.00 88.50 176 ASN A N 1
ATOM 1399 C CA . ASN A 1 176 ? 16.399 -6.348 -31.981 1.00 88.50 176 ASN A CA 1
ATOM 1400 C C . ASN A 1 176 ? 16.168 -6.151 -30.478 1.00 88.50 176 ASN A C 1
ATOM 1402 O O . ASN A 1 176 ? 15.126 -5.631 -30.080 1.00 88.50 176 ASN A O 1
ATOM 1406 N N . SER A 1 177 ? 17.163 -6.459 -29.644 1.00 90.44 177 SER A N 1
ATOM 1407 C CA . SER A 1 177 ? 17.108 -6.242 -28.193 1.00 90.44 177 SER A CA 1
ATOM 1408 C C . SER A 1 177 ? 17.006 -4.756 -27.842 1.00 90.44 177 SER A C 1
ATOM 1410 O O . SER A 1 177 ? 16.185 -4.373 -27.011 1.00 90.44 177 SER A O 1
ATOM 1412 N N . LEU A 1 178 ? 17.773 -3.885 -28.508 1.00 92.44 178 LEU A N 1
ATOM 1413 C CA . LEU A 1 178 ? 17.672 -2.431 -28.330 1.00 92.44 178 LEU A CA 1
ATOM 1414 C C . LEU A 1 178 ? 16.308 -1.895 -28.776 1.00 92.44 178 LEU A C 1
ATOM 1416 O O . LEU A 1 178 ? 15.759 -0.995 -28.143 1.00 92.44 178 LEU A O 1
ATOM 1420 N N . THR A 1 179 ? 15.743 -2.455 -29.845 1.00 91.75 179 THR A N 1
ATOM 1421 C CA . THR A 1 179 ? 14.393 -2.110 -30.310 1.00 91.75 179 THR A CA 1
ATOM 1422 C C . THR A 1 179 ? 13.338 -2.524 -29.287 1.00 91.75 179 THR A C 1
ATOM 1424 O O . THR A 1 179 ? 12.496 -1.707 -28.918 1.00 91.75 179 THR A O 1
ATOM 1427 N N . TRP A 1 180 ? 13.446 -3.739 -28.749 1.00 93.00 180 TRP A N 1
ATOM 1428 C CA . TRP A 1 180 ? 12.586 -4.221 -27.674 1.00 93.00 180 TRP A CA 1
ATOM 1429 C C . TRP A 1 180 ? 12.687 -3.346 -26.414 1.00 93.00 180 TRP A C 1
ATOM 1431 O O . TRP A 1 180 ? 11.661 -2.972 -25.851 1.00 93.00 180 TRP A O 1
ATOM 1441 N N . ILE A 1 181 ? 13.894 -2.924 -26.014 1.00 92.12 181 ILE A N 1
ATOM 1442 C CA . ILE A 1 181 ? 14.098 -1.990 -24.891 1.00 92.12 181 ILE A CA 1
ATOM 1443 C C . ILE A 1 181 ? 13.403 -0.648 -25.151 1.00 92.12 181 ILE A C 1
ATOM 1445 O O . ILE A 1 181 ? 12.765 -0.109 -24.249 1.00 92.12 181 ILE A O 1
ATOM 1449 N N . VAL A 1 182 ? 13.493 -0.104 -26.371 1.00 91.25 182 VAL A N 1
ATOM 1450 C CA . VAL A 1 182 ? 12.807 1.147 -26.745 1.00 91.25 182 VAL A CA 1
ATOM 1451 C C . VAL A 1 182 ? 11.293 1.013 -26.608 1.00 91.25 182 VAL A C 1
ATOM 1453 O O . VAL A 1 182 ? 10.647 1.925 -26.092 1.00 91.25 182 VAL A O 1
ATOM 1456 N N . GLU A 1 183 ? 10.721 -0.101 -27.060 1.00 88.62 183 GLU A N 1
ATOM 1457 C CA . GLU A 1 183 ? 9.286 -0.362 -26.934 1.00 88.62 183 GLU A CA 1
ATOM 1458 C C . GLU A 1 183 ? 8.872 -0.547 -25.474 1.00 88.62 183 GLU A C 1
ATOM 1460 O O . GLU A 1 183 ? 7.883 0.042 -25.037 1.00 88.62 183 GLU A O 1
ATOM 1465 N N . LEU A 1 184 ? 9.656 -1.301 -24.701 1.00 86.75 184 LEU A N 1
ATOM 1466 C CA . LEU A 1 184 ? 9.394 -1.572 -23.292 1.00 86.75 184 LEU A CA 1
ATOM 1467 C C . LEU A 1 184 ? 9.456 -0.291 -22.449 1.00 86.75 184 LEU A C 1
ATOM 1469 O O . LEU A 1 184 ? 8.511 0.018 -21.723 1.00 86.75 184 LEU A O 1
ATOM 1473 N N . ALA A 1 185 ? 10.535 0.483 -22.583 1.00 86.56 185 ALA A N 1
ATOM 1474 C CA . ALA A 1 185 ? 10.711 1.748 -21.875 1.00 86.56 185 ALA A CA 1
ATOM 1475 C C . ALA A 1 185 ? 9.710 2.811 -22.357 1.00 86.56 185 ALA A C 1
ATOM 1477 O O . ALA A 1 185 ? 9.165 3.557 -21.550 1.00 86.56 185 ALA A O 1
ATOM 1478 N N . GLY A 1 186 ? 9.387 2.845 -23.654 1.00 81.12 186 GLY A N 1
ATOM 1479 C CA . GLY A 1 186 ? 8.362 3.739 -24.199 1.00 81.12 186 GLY A CA 1
ATOM 1480 C C . GLY A 1 186 ? 6.939 3.396 -23.742 1.00 81.12 186 GLY A C 1
ATOM 1481 O O . GLY A 1 186 ? 6.090 4.283 -23.644 1.00 81.12 186 GLY A O 1
ATOM 1482 N N . ALA A 1 187 ? 6.672 2.123 -23.441 1.00 80.00 187 ALA A N 1
ATOM 1483 C CA . ALA A 1 187 ? 5.407 1.659 -22.880 1.00 80.00 187 ALA A CA 1
ATOM 1484 C C . ALA A 1 187 ? 5.309 1.850 -21.358 1.00 80.00 187 ALA A C 1
ATOM 1486 O O . ALA A 1 187 ? 4.219 1.681 -20.799 1.00 80.00 187 ALA A O 1
ATOM 1487 N N . TYR A 1 188 ? 6.412 2.192 -20.684 1.00 74.94 188 TYR A N 1
ATOM 1488 C CA . TYR A 1 188 ? 6.414 2.435 -19.250 1.00 74.94 188 TYR A CA 1
ATOM 1489 C C . TYR A 1 188 ? 5.557 3.656 -18.906 1.00 74.94 188 TYR A C 1
ATOM 1491 O O . TYR A 1 188 ? 5.754 4.766 -19.402 1.00 74.94 188 TYR A O 1
ATOM 1499 N N . THR A 1 189 ? 4.600 3.456 -18.005 1.00 65.50 189 THR A N 1
ATOM 1500 C CA . THR A 1 189 ? 3.802 4.536 -17.431 1.00 65.50 189 THR A CA 1
ATOM 1501 C C . THR A 1 189 ? 4.162 4.683 -15.967 1.00 65.50 189 THR A C 1
ATOM 1503 O O . THR A 1 189 ? 3.766 3.843 -15.159 1.00 65.50 189 THR A O 1
ATOM 1506 N N . ALA A 1 190 ? 4.878 5.761 -15.637 1.00 63.12 190 ALA A N 1
ATOM 1507 C CA . ALA A 1 190 ? 5.209 6.090 -14.259 1.00 63.12 190 ALA A CA 1
ATOM 1508 C C . ALA A 1 190 ? 3.916 6.147 -13.420 1.00 63.12 190 ALA A C 1
ATOM 1510 O O . ALA A 1 190 ? 2.987 6.892 -13.767 1.00 63.12 190 ALA A O 1
ATOM 1511 N N . PRO A 1 191 ? 3.802 5.343 -12.356 1.00 59.59 191 PRO A N 1
ATOM 1512 C CA . PRO A 1 191 ? 2.616 5.361 -11.519 1.00 59.59 191 PRO A CA 1
ATOM 1513 C C . PRO A 1 191 ? 2.541 6.661 -10.710 1.00 59.59 191 PRO A C 1
ATOM 1515 O O . PRO A 1 191 ? 3.560 7.214 -10.307 1.00 59.59 191 PRO A O 1
ATOM 1518 N N . MET A 1 192 ? 1.328 7.164 -10.441 1.00 58.03 192 MET A N 1
ATOM 1519 C CA . MET A 1 192 ? 1.148 8.315 -9.540 1.00 58.03 192 MET A CA 1
ATOM 1520 C C . MET A 1 192 ? 1.401 7.885 -8.090 1.00 58.03 192 MET A C 1
ATOM 1522 O O . MET A 1 192 ? 0.461 7.617 -7.340 1.00 58.03 192 MET A O 1
ATOM 1526 N N . GLU A 1 193 ? 2.674 7.826 -7.699 1.00 55.00 193 GLU A N 1
ATOM 1527 C CA . GLU A 1 193 ? 3.097 7.462 -6.346 1.00 55.00 193 GLU A CA 1
ATOM 1528 C C . GLU A 1 193 ? 2.474 8.399 -5.297 1.00 55.00 193 GLU A C 1
ATOM 1530 O O . GLU A 1 193 ? 1.901 7.959 -4.302 1.00 55.00 193 GLU A O 1
ATOM 1535 N N . THR A 1 194 ? 2.476 9.706 -5.560 1.00 54.41 194 THR A N 1
ATOM 1536 C CA . THR A 1 194 ? 2.172 10.720 -4.542 1.00 54.41 194 THR A CA 1
ATOM 1537 C C . THR A 1 194 ? 0.701 10.803 -4.140 1.00 54.41 194 THR A C 1
ATOM 1539 O O . THR A 1 194 ? 0.408 11.110 -2.993 1.00 54.41 194 THR A O 1
ATOM 1542 N N . THR A 1 195 ? -0.259 10.538 -5.028 1.00 53.28 195 THR A N 1
ATOM 1543 C CA . THR A 1 195 ? -1.693 10.643 -4.673 1.00 53.28 195 THR A CA 1
ATOM 1544 C C . THR A 1 195 ? -2.289 9.290 -4.293 1.00 53.28 195 THR A C 1
ATOM 1546 O O . THR A 1 195 ? -3.146 9.201 -3.405 1.00 53.28 195 THR A O 1
ATOM 1549 N N . LEU A 1 196 ? -1.812 8.221 -4.940 1.00 53.78 196 LEU A N 1
ATOM 1550 C CA . LEU A 1 196 ? -2.318 6.874 -4.729 1.00 53.78 196 LEU A CA 1
ATOM 1551 C C . LEU A 1 196 ? -1.791 6.278 -3.412 1.00 53.78 196 LEU A C 1
ATOM 1553 O O . LEU A 1 196 ? -2.565 5.644 -2.707 1.00 53.78 196 LEU A O 1
ATOM 1557 N N . LEU A 1 197 ? -0.522 6.502 -3.042 1.00 61.12 197 LEU A N 1
ATOM 1558 C CA . LEU A 1 197 ? 0.130 5.811 -1.912 1.00 61.12 197 LEU A CA 1
ATOM 1559 C C . LEU A 1 197 ? -0.008 6.558 -0.578 1.00 61.12 197 LEU A C 1
ATOM 1561 O O . LEU A 1 197 ? -0.163 5.920 0.469 1.00 61.12 197 LEU A O 1
ATOM 1565 N N . LYS A 1 198 ? -0.077 7.897 -0.610 1.00 62.16 198 LYS A N 1
ATOM 1566 C CA . LYS A 1 198 ? -0.335 8.725 0.583 1.00 62.16 198 LYS A CA 1
ATOM 1567 C C . LYS A 1 198 ? -1.661 8.385 1.243 1.00 62.16 198 LYS A C 1
ATOM 1569 O O . LYS A 1 198 ? -1.728 8.080 2.428 1.00 62.16 198 LYS A O 1
ATOM 1574 N N . SER A 1 199 ? -2.724 8.332 0.442 1.00 64.44 199 SER A N 1
ATOM 1575 C CA . SER A 1 199 ? -4.068 8.091 0.967 1.00 64.44 199 SER A CA 1
ATOM 1576 C C . SER A 1 199 ? -4.418 6.622 1.206 1.00 64.44 199 SER A C 1
ATOM 1578 O O . SER A 1 199 ? -5.495 6.330 1.723 1.00 64.44 199 SER A O 1
ATOM 1580 N N . LYS A 1 200 ? -3.515 5.694 0.877 1.00 71.75 200 LYS A N 1
ATOM 1581 C CA . LYS A 1 200 ? -3.727 4.255 1.066 1.00 71.75 200 LYS A CA 1
ATOM 1582 C C . LYS A 1 200 ? -3.573 3.788 2.511 1.00 71.75 200 LYS A C 1
ATOM 1584 O O . LYS A 1 200 ? -4.228 2.822 2.880 1.00 71.75 200 LYS A O 1
ATOM 1589 N N . GLY A 1 201 ? -2.826 4.508 3.353 1.00 80.19 201 GLY A N 1
ATOM 1590 C CA . GLY A 1 201 ? -2.789 4.231 4.798 1.00 80.19 201 GLY A CA 1
ATOM 1591 C C . GLY A 1 201 ? -4.172 4.357 5.455 1.00 80.19 201 GLY A C 1
ATOM 1592 O O . GLY A 1 201 ? -4.514 3.607 6.365 1.00 80.19 201 GLY A O 1
ATOM 1593 N N . LEU A 1 202 ? -5.031 5.232 4.918 1.00 87.94 202 LEU A N 1
ATOM 1594 C CA . LEU A 1 202 ? -6.408 5.395 5.390 1.00 87.94 202 LEU A CA 1
ATOM 1595 C C . LEU A 1 202 ? -7.299 4.196 5.056 1.00 87.94 202 LEU A C 1
ATOM 1597 O O . LEU A 1 202 ? -8.347 4.049 5.687 1.00 87.94 202 LEU A O 1
ATOM 1601 N N . LEU A 1 203 ? -6.916 3.343 4.097 1.00 89.12 203 LEU A N 1
ATOM 1602 C CA . LEU A 1 203 ? -7.698 2.157 3.746 1.00 89.12 203 LEU A CA 1
ATOM 1603 C C . LEU A 1 203 ? -7.760 1.171 4.909 1.00 89.12 203 LEU A C 1
ATOM 1605 O O . LEU A 1 203 ? -8.847 0.678 5.176 1.00 89.12 203 LEU A O 1
ATOM 1609 N N . TYR A 1 204 ? -6.661 0.964 5.642 1.00 92.00 204 TYR A N 1
ATOM 1610 C CA . TYR A 1 204 ? -6.609 0.071 6.809 1.00 92.00 204 TYR A CA 1
ATOM 1611 C C . TYR A 1 204 ? -7.628 0.497 7.856 1.00 92.00 204 TYR A C 1
ATOM 1613 O O . TYR A 1 204 ? -8.532 -0.259 8.204 1.00 92.00 204 TYR A O 1
ATOM 1621 N N . LEU A 1 205 ? -7.528 1.756 8.293 1.00 91.88 205 LEU A N 1
ATOM 1622 C CA . LEU A 1 205 ? -8.408 2.306 9.316 1.00 91.88 205 LEU A CA 1
ATOM 1623 C C . LEU A 1 205 ? -9.870 2.331 8.845 1.00 91.88 205 LEU A C 1
ATOM 1625 O O . LEU A 1 205 ? -10.764 1.938 9.590 1.00 91.88 205 LEU A O 1
ATOM 1629 N N . THR A 1 206 ? -10.119 2.770 7.607 1.00 91.00 206 THR A N 1
ATOM 1630 C CA . THR A 1 206 ? -11.478 2.863 7.048 1.00 91.00 206 THR A CA 1
ATOM 1631 C C . THR A 1 206 ? -12.110 1.482 6.910 1.00 91.00 206 THR A C 1
ATOM 1633 O O . THR A 1 206 ? -13.247 1.295 7.339 1.00 91.00 206 THR A O 1
ATOM 1636 N N . LEU A 1 207 ? -11.380 0.509 6.356 1.00 91.75 207 LEU A N 1
ATOM 1637 C CA . LEU A 1 207 ? -11.839 -0.869 6.195 1.00 91.75 207 LEU A CA 1
ATOM 1638 C C . LEU A 1 207 ? -12.144 -1.491 7.555 1.00 91.75 207 LEU A C 1
ATOM 1640 O O . LEU A 1 207 ? -13.273 -1.926 7.781 1.00 91.75 207 LEU A O 1
ATOM 1644 N N . TYR A 1 208 ? -11.190 -1.427 8.483 1.00 94.00 208 TYR A N 1
ATOM 1645 C CA . TYR A 1 208 ? -11.331 -2.013 9.808 1.00 94.00 208 TYR A CA 1
ATOM 1646 C C . TYR A 1 208 ? -12.528 -1.443 10.582 1.00 94.00 208 TYR A C 1
ATOM 1648 O O . TYR A 1 208 ? -13.391 -2.182 11.061 1.00 94.00 208 TYR A O 1
ATOM 1656 N N . VAL A 1 209 ? -12.635 -0.112 10.656 1.00 90.50 209 VAL A N 1
ATOM 1657 C CA . VAL A 1 209 ? -13.745 0.551 11.356 1.00 90.50 209 VAL A CA 1
ATOM 1658 C C . VAL A 1 209 ? -15.080 0.255 10.675 1.00 90.50 209 VAL A C 1
ATOM 1660 O O . VAL A 1 209 ? -16.067 0.023 11.370 1.00 90.50 209 VAL A O 1
ATOM 1663 N N . SER A 1 210 ? -15.130 0.214 9.338 1.00 88.50 210 SER A N 1
ATOM 1664 C CA . SER A 1 210 ? -16.366 -0.101 8.608 1.00 88.50 210 SER A CA 1
ATOM 1665 C C . SER A 1 210 ? -16.900 -1.507 8.899 1.00 88.50 210 SER A C 1
ATOM 1667 O O . SER A 1 210 ? -18.109 -1.724 8.828 1.00 88.50 210 SER A O 1
ATOM 1669 N N . GLN A 1 211 ? -16.014 -2.439 9.253 1.00 88.56 211 GLN A N 1
ATOM 1670 C CA . GLN A 1 211 ? -16.352 -3.834 9.494 1.00 88.56 211 GLN A CA 1
ATOM 1671 C C . GLN A 1 211 ? -16.743 -4.109 10.948 1.00 88.56 211 GLN A C 1
ATOM 1673 O O . GLN A 1 211 ? -17.717 -4.819 11.197 1.00 88.56 211 GLN A O 1
ATOM 1678 N N . TYR A 1 212 ? -16.013 -3.532 11.904 1.00 89.69 212 TYR A N 1
ATOM 1679 C CA . TYR A 1 212 ? -16.134 -3.902 13.317 1.00 89.69 212 TYR A CA 1
ATOM 1680 C C . TYR A 1 212 ? -16.838 -2.863 14.190 1.00 89.69 212 TYR A C 1
ATOM 1682 O O . TYR A 1 212 ? -17.397 -3.208 15.236 1.00 89.69 212 TYR A O 1
ATOM 1690 N N . ALA A 1 213 ? -16.875 -1.593 13.779 1.00 86.44 213 ALA A N 1
ATOM 1691 C CA . ALA A 1 213 ? -17.518 -0.571 14.587 1.00 86.44 213 ALA A CA 1
ATOM 1692 C C . ALA A 1 213 ? -19.041 -0.597 14.410 1.00 86.44 213 ALA A C 1
ATOM 1694 O O . ALA A 1 213 ? -19.592 -0.356 13.332 1.00 86.44 213 ALA A O 1
ATOM 1695 N N . ARG A 1 214 ? -19.769 -0.812 15.509 1.00 79.19 214 ARG A N 1
ATOM 1696 C CA . ARG A 1 214 ? -21.236 -0.762 15.513 1.00 79.19 214 ARG A CA 1
ATOM 1697 C C . ARG A 1 214 ? -21.702 0.677 15.292 1.00 79.19 214 ARG A C 1
ATOM 1699 O O . ARG A 1 214 ? -21.710 1.493 16.215 1.00 79.19 214 ARG A O 1
ATOM 1706 N N . SER A 1 215 ? -22.179 0.969 14.084 1.00 68.06 215 SER A N 1
ATOM 1707 C CA . SER A 1 215 ? -22.638 2.299 13.648 1.00 68.06 215 SER A CA 1
ATOM 1708 C C . SER A 1 215 ? -23.644 2.970 14.598 1.00 68.06 215 SER A C 1
ATOM 1710 O O . SER A 1 215 ? -23.599 4.185 14.786 1.00 68.06 215 SER A O 1
ATOM 1712 N N . LYS A 1 216 ? -24.511 2.193 15.266 1.00 62.75 216 LYS A N 1
ATOM 1713 C CA . LYS A 1 216 ? -25.455 2.696 16.284 1.00 62.75 216 LYS A CA 1
ATOM 1714 C C . LYS A 1 216 ? -24.752 3.294 17.512 1.00 62.75 216 LYS A C 1
ATOM 1716 O O . LYS A 1 216 ? -25.207 4.312 18.021 1.00 62.75 216 LYS A O 1
ATOM 1721 N N . LYS A 1 217 ? -23.635 2.702 17.953 1.00 62.44 217 LYS A N 1
ATOM 1722 C CA . LYS A 1 217 ? -22.851 3.154 19.117 1.00 62.44 217 LYS A CA 1
ATOM 1723 C C . LYS A 1 217 ? -21.979 4.373 18.807 1.00 62.44 217 LYS A C 1
ATOM 1725 O O . LYS A 1 217 ? -21.746 5.202 19.679 1.00 62.44 217 LYS A O 1
ATOM 1730 N N . LEU A 1 218 ? -21.547 4.523 17.554 1.00 61.00 218 LEU A N 1
ATOM 1731 C CA . LEU A 1 218 ? -20.795 5.701 17.104 1.00 61.00 218 LEU A CA 1
ATOM 1732 C C . LEU A 1 218 ? -21.664 6.968 17.035 1.00 61.00 218 LEU A C 1
ATOM 1734 O O . LEU A 1 218 ? -21.161 8.073 17.221 1.00 61.00 218 LEU A O 1
ATOM 1738 N N . ARG A 1 219 ? -22.977 6.812 16.813 1.00 55.03 219 ARG A N 1
ATOM 1739 C CA . ARG A 1 219 ? -23.953 7.917 16.771 1.00 55.03 219 ARG A CA 1
ATOM 1740 C C . ARG A 1 219 ? -24.425 8.372 18.156 1.00 55.03 219 ARG A C 1
ATOM 1742 O O . ARG A 1 219 ? -24.919 9.486 18.285 1.00 55.03 219 ARG A O 1
ATOM 1749 N N . SER A 1 220 ? -24.297 7.532 19.185 1.00 46.34 220 SER A N 1
ATOM 1750 C CA . SER A 1 220 ? -24.925 7.746 20.496 1.00 46.34 220 SER A CA 1
ATOM 1751 C C . SER A 1 220 ? -24.084 8.543 21.496 1.00 46.34 220 SER A C 1
ATOM 1753 O O . SER A 1 220 ? -24.396 8.530 22.684 1.00 46.34 220 SER A O 1
ATOM 1755 N N . SER A 1 221 ? -23.057 9.279 21.058 1.00 43.69 221 SER A N 1
ATOM 1756 C CA . SER A 1 221 ? -22.333 10.222 21.925 1.00 43.69 221 SER A CA 1
ATOM 1757 C C . SER A 1 221 ? -23.164 11.496 22.157 1.00 43.69 221 SER A C 1
ATOM 1759 O O . SER A 1 221 ? -22.761 12.608 21.832 1.00 43.69 221 SER A O 1
ATOM 1761 N N . LYS A 1 222 ? -24.376 11.341 22.705 1.00 40.44 222 LYS A N 1
ATOM 1762 C CA . LYS A 1 222 ? -24.991 12.415 23.481 1.00 40.44 222 LYS A CA 1
ATOM 1763 C C . LYS A 1 222 ? -24.255 12.437 24.811 1.00 40.44 222 LYS A C 1
ATOM 1765 O O . LYS A 1 222 ? -24.352 11.505 25.605 1.00 40.44 222 LYS A O 1
ATOM 1770 N N . VAL A 1 223 ? -23.489 13.502 24.992 1.00 37.31 223 VAL A N 1
ATOM 1771 C CA . VAL A 1 223 ? -22.921 13.980 26.248 1.00 37.31 223 VAL A CA 1
ATOM 1772 C C . VAL A 1 223 ? -23.896 13.690 27.398 1.00 37.31 223 VAL A C 1
ATOM 1774 O O . VAL A 1 223 ? -24.946 14.322 27.495 1.00 37.31 223 VAL A O 1
ATOM 1777 N N . LYS A 1 224 ? -23.562 12.737 28.282 1.00 31.81 224 LYS A N 1
ATOM 1778 C CA . LYS A 1 224 ? -24.104 12.702 29.651 1.00 31.81 224 LYS A CA 1
ATOM 1779 C C . LYS A 1 224 ? -23.445 13.848 30.421 1.00 31.81 224 LYS A C 1
ATOM 1781 O O . LYS A 1 224 ? -22.586 13.643 31.269 1.00 31.81 224 LYS A O 1
ATOM 1786 N N . GLY A 1 225 ? -23.808 15.069 30.048 1.00 32.00 225 GLY A N 1
ATOM 1787 C CA . GLY A 1 225 ? -23.628 16.245 30.877 1.00 32.00 225 GLY A CA 1
ATOM 1788 C C . GLY A 1 225 ? -24.762 16.207 31.881 1.00 32.00 225 GLY A C 1
ATOM 1789 O O . GLY A 1 225 ? -25.928 16.202 31.494 1.00 32.00 225 GLY A O 1
ATOM 1790 N N . VAL A 1 226 ? -24.404 16.072 33.149 1.00 32.03 226 VAL A N 1
ATOM 1791 C CA . VAL A 1 226 ? -25.306 16.118 34.296 1.00 32.03 226 VAL A CA 1
ATOM 1792 C C . VAL A 1 226 ? -26.284 17.285 34.116 1.00 32.03 226 VAL A C 1
ATOM 1794 O O . VAL A 1 226 ? -25.878 18.445 34.091 1.00 32.03 226 VAL A O 1
ATOM 1797 N N . LEU A 1 227 ? -27.569 16.963 33.948 1.00 31.89 227 LEU A N 1
ATOM 1798 C CA . LEU A 1 227 ? -28.669 17.919 34.009 1.00 31.89 227 LEU A CA 1
ATOM 1799 C C . LEU A 1 227 ? -28.675 18.522 35.414 1.00 31.89 227 LEU A C 1
ATOM 1801 O O . LEU A 1 227 ? -29.215 17.937 36.348 1.00 31.89 227 LEU A O 1
ATOM 1805 N N . LYS A 1 228 ? -28.061 19.695 35.567 1.00 33.47 228 LYS A N 1
ATOM 1806 C CA . LYS A 1 228 ? -28.447 20.625 36.620 1.00 33.47 228 LYS A CA 1
ATOM 1807 C C . LYS A 1 228 ? -29.606 21.433 36.050 1.00 33.47 228 LYS A C 1
ATOM 1809 O O . LYS A 1 228 ? -29.416 22.256 35.157 1.00 33.47 228 LYS A O 1
ATOM 1814 N N . GLU A 1 229 ? -30.809 21.103 36.503 1.00 35.03 229 GLU A N 1
ATOM 1815 C CA . GLU A 1 229 ? -32.039 21.805 36.157 1.00 35.03 229 GLU A CA 1
ATOM 1816 C C . GLU A 1 229 ? -31.879 23.309 36.391 1.00 35.03 229 GLU A C 1
ATOM 1818 O O . GLU A 1 229 ? -31.578 23.766 37.493 1.00 35.03 229 GLU A O 1
ATOM 1823 N N . SER A 1 230 ? -32.111 24.086 35.341 1.00 33.66 230 SER A N 1
ATOM 1824 C CA . SER A 1 230 ? -32.351 25.517 35.438 1.00 33.66 230 SER A CA 1
ATOM 1825 C C . SER A 1 230 ? -33.475 25.849 34.470 1.00 33.66 230 SER A C 1
ATOM 1827 O O . SER A 1 230 ? -33.308 25.859 33.251 1.00 33.66 230 SER A O 1
ATOM 1829 N N . ARG A 1 231 ? -34.662 26.040 35.048 1.00 42.00 231 ARG A N 1
ATOM 1830 C CA . ARG A 1 231 ? -35.855 26.570 34.391 1.00 42.00 231 ARG A CA 1
ATOM 1831 C C . ARG A 1 231 ? -35.528 27.932 33.780 1.00 42.00 231 ARG A C 1
ATOM 1833 O O . ARG A 1 231 ? -35.063 28.801 34.512 1.00 42.00 231 ARG A O 1
ATOM 1840 N N . ARG A 1 232 ? -35.898 28.160 32.516 1.00 33.84 232 ARG A N 1
ATOM 1841 C CA . ARG A 1 232 ? -36.488 29.429 32.047 1.00 33.84 232 ARG A CA 1
ATOM 1842 C C . ARG A 1 232 ? -37.034 29.315 30.625 1.00 33.84 232 ARG A C 1
ATOM 1844 O O . ARG A 1 232 ? -36.723 28.388 29.889 1.00 33.84 232 ARG A O 1
ATOM 1851 N N . ALA A 1 233 ? -37.957 30.225 30.355 1.00 32.31 233 ALA A N 1
ATOM 1852 C CA . ALA A 1 233 ? -39.050 30.135 29.408 1.00 32.31 233 ALA A CA 1
ATOM 1853 C C . ALA A 1 233 ? -38.698 30.593 27.986 1.00 32.31 233 ALA A C 1
ATOM 1855 O O . ALA A 1 233 ? -37.767 31.364 27.800 1.00 32.31 233 ALA A O 1
ATOM 1856 N N . SER A 1 234 ? -39.554 30.145 27.060 1.00 35.72 234 SER A N 1
ATOM 1857 C CA . SER A 1 234 ? -40.115 30.844 25.893 1.00 35.72 234 SER A CA 1
ATOM 1858 C C . SER A 1 234 ? -39.188 31.645 24.973 1.00 35.72 234 SER A C 1
ATOM 1860 O O . SER A 1 234 ? -38.542 32.604 25.380 1.00 35.72 234 SER A O 1
ATOM 1862 N N . GLY A 1 235 ? -39.244 31.328 23.680 1.00 30.25 235 GLY A N 1
ATOM 1863 C CA . GLY A 1 235 ? -38.668 32.167 22.636 1.00 30.25 235 GLY A CA 1
ATOM 1864 C C . GLY A 1 235 ? -38.476 31.395 21.345 1.00 30.25 235 GLY A C 1
ATOM 1865 O O . GLY A 1 235 ? -37.462 30.734 21.151 1.00 30.25 235 GLY A O 1
ATOM 1866 N N . ASP A 1 236 ? -39.483 31.468 20.488 1.00 36.00 236 ASP A N 1
ATOM 1867 C CA . ASP A 1 236 ? -39.510 30.909 19.148 1.00 36.00 236 ASP A CA 1
ATOM 1868 C C . ASP A 1 236 ? -38.343 31.462 18.306 1.00 36.00 236 ASP A C 1
ATOM 1870 O O . ASP A 1 236 ? -38.317 32.629 17.926 1.00 36.00 236 ASP A O 1
ATOM 1874 N N . LEU A 1 237 ? -37.364 30.612 18.011 1.00 34.09 237 LEU A N 1
ATOM 1875 C CA . LEU A 1 237 ? -36.472 30.754 16.870 1.00 34.09 237 LEU A CA 1
ATOM 1876 C C . LEU A 1 237 ? -36.358 29.361 16.268 1.00 34.09 237 LEU A C 1
ATOM 1878 O O . LEU A 1 237 ? -35.613 28.510 16.760 1.00 34.09 237 LEU A O 1
ATOM 1882 N N . ARG A 1 238 ? -37.076 29.128 15.163 1.00 36.19 238 ARG A N 1
ATOM 1883 C CA . ARG A 1 238 ? -36.718 28.092 14.189 1.00 36.19 238 ARG A CA 1
ATOM 1884 C C . ARG A 1 238 ? -35.359 28.447 13.586 1.00 36.19 238 ARG A C 1
ATOM 1886 O O . ARG A 1 238 ? -35.245 28.794 12.414 1.00 36.19 238 ARG A O 1
ATOM 1893 N N . ALA A 1 239 ? -34.305 28.320 14.383 1.00 30.14 239 ALA A N 1
ATOM 1894 C CA . ALA A 1 239 ? -33.003 28.012 13.855 1.00 30.14 239 ALA A CA 1
ATOM 1895 C C . ALA A 1 239 ? -33.180 26.664 13.159 1.00 30.14 239 ALA A C 1
ATOM 1897 O O . ALA A 1 239 ? -33.468 25.649 13.799 1.00 30.14 239 ALA A O 1
ATOM 1898 N N . ARG A 1 240 ? -33.057 26.655 11.830 1.00 33.66 240 ARG A N 1
ATOM 1899 C CA . ARG A 1 240 ? -32.672 25.447 11.112 1.00 33.66 240 ARG A CA 1
ATOM 1900 C C . ARG A 1 240 ? -31.352 25.007 11.732 1.00 33.66 240 ARG A C 1
ATOM 1902 O O . ARG A 1 240 ? -30.284 25.432 11.312 1.00 33.66 240 ARG A O 1
ATOM 1909 N N . SER A 1 241 ? -31.450 24.195 12.777 1.00 28.95 241 SER A N 1
ATOM 1910 C CA . SER A 1 241 ? -30.380 23.334 13.223 1.00 28.95 241 SER A CA 1
ATOM 1911 C C . SER A 1 241 ? -30.088 22.462 12.016 1.00 28.95 241 SER A C 1
ATOM 1913 O O . SER A 1 241 ? -30.791 21.489 11.739 1.00 28.95 241 SER A O 1
ATOM 1915 N N . SER A 1 242 ? -29.098 22.863 11.219 1.00 29.64 242 SER A N 1
ATOM 1916 C CA . SER A 1 242 ? -28.332 21.893 10.469 1.00 29.64 242 SER A CA 1
ATOM 1917 C C . SER A 1 242 ? -27.802 20.955 11.539 1.00 29.64 242 SER A C 1
ATOM 1919 O O . SER A 1 242 ? -26.831 21.269 12.230 1.00 29.64 242 SER A O 1
ATOM 1921 N N . ILE A 1 243 ? -28.517 19.853 11.750 1.00 30.58 243 ILE A N 1
ATOM 1922 C CA . ILE A 1 243 ? -28.044 18.719 12.520 1.00 30.58 243 ILE A CA 1
ATOM 1923 C C . ILE A 1 243 ? -26.836 18.225 11.726 1.00 30.58 243 ILE A C 1
ATOM 1925 O O . ILE A 1 243 ? -26.948 17.370 10.852 1.00 30.58 243 ILE A O 1
ATOM 1929 N N . ILE A 1 244 ? -25.682 18.850 11.959 1.00 32.97 244 ILE A N 1
ATOM 1930 C CA . ILE A 1 244 ? -24.391 18.323 11.566 1.00 32.97 244 ILE A CA 1
ATOM 1931 C C . ILE A 1 244 ? -24.327 17.025 12.352 1.00 32.97 244 ILE A C 1
ATOM 1933 O O . ILE A 1 244 ? -24.227 17.031 13.581 1.00 32.97 244 ILE A O 1
ATOM 1937 N N . ALA A 1 245 ? -24.539 15.915 11.645 1.00 32.03 245 ALA A N 1
ATOM 1938 C CA . ALA A 1 245 ? -24.400 14.591 12.211 1.00 32.03 245 ALA A CA 1
ATOM 1939 C C . ALA A 1 245 ? -23.072 14.558 12.987 1.00 32.03 245 ALA A C 1
ATOM 1941 O O . ALA A 1 245 ? -22.075 15.056 12.456 1.00 32.03 245 ALA A O 1
ATOM 1942 N N . PRO A 1 246 ? -23.054 14.044 14.232 1.00 37.47 246 PRO A N 1
ATOM 1943 C CA . PRO A 1 246 ? -21.848 14.019 15.048 1.00 37.47 246 PRO A CA 1
ATOM 1944 C C . PRO A 1 246 ? -20.705 13.453 14.209 1.00 37.47 246 PRO A C 1
ATOM 1946 O O . PRO A 1 246 ? -20.869 12.397 13.588 1.00 37.47 246 PRO A O 1
ATOM 1949 N N . GLY A 1 247 ? -19.610 14.218 14.138 1.00 51.34 247 GLY A N 1
ATOM 1950 C CA . GLY A 1 247 ? -18.454 13.950 13.291 1.00 51.34 247 GLY A CA 1
ATOM 1951 C C . GLY A 1 247 ? -18.100 12.471 13.326 1.00 51.34 247 GLY A C 1
ATOM 1952 O O . GLY A 1 247 ? -18.024 11.856 14.393 1.00 51.34 247 GLY A O 1
ATOM 1953 N N . ASN A 1 248 ? -17.988 11.857 12.145 1.00 75.06 248 ASN A N 1
ATOM 1954 C CA . ASN A 1 248 ? -17.652 10.444 12.059 1.00 75.06 248 ASN A CA 1
ATOM 1955 C C . ASN A 1 248 ? -16.286 10.264 12.733 1.00 75.06 248 ASN A C 1
ATOM 1957 O O . ASN A 1 248 ? -15.297 10.804 12.244 1.00 75.06 248 ASN A O 1
ATOM 1961 N N . VAL A 1 249 ? -16.247 9.530 13.848 1.00 83.00 249 VAL A N 1
ATOM 1962 C CA . VAL A 1 249 ? -15.043 9.290 14.666 1.00 83.00 249 VAL A CA 1
ATOM 1963 C C . VAL A 1 249 ? -13.860 8.872 13.798 1.00 83.00 249 VAL A C 1
ATOM 1965 O O . VAL A 1 249 ? -12.740 9.306 14.029 1.00 83.00 249 VAL A O 1
ATOM 1968 N N . LEU A 1 250 ? -14.127 8.104 12.739 1.00 86.00 250 LEU A N 1
ATOM 1969 C CA . LEU A 1 250 ? -13.146 7.717 11.732 1.00 86.00 250 LEU A CA 1
ATOM 1970 C C . LEU A 1 250 ? -12.444 8.918 11.072 1.00 86.00 250 LEU A C 1
ATOM 1972 O O . LEU A 1 250 ? -11.220 8.945 10.982 1.00 86.00 250 LEU A O 1
ATOM 1976 N N . ALA A 1 251 ? -13.212 9.907 10.616 1.00 86.50 251 ALA A N 1
ATOM 1977 C CA . ALA A 1 251 ? -12.673 11.112 9.996 1.00 86.50 251 ALA A CA 1
ATOM 1978 C C . ALA A 1 251 ? -11.940 11.984 11.025 1.00 86.50 251 ALA A C 1
ATOM 1980 O O . ALA A 1 251 ? -10.879 12.516 10.728 1.00 86.50 251 ALA A O 1
ATOM 1981 N N . GLU A 1 252 ? -12.440 12.073 12.261 1.00 87.06 252 GLU A N 1
ATOM 1982 C CA . GLU A 1 252 ? -11.741 12.790 13.336 1.00 87.06 252 GLU A CA 1
ATOM 1983 C C . GLU A 1 252 ? -10.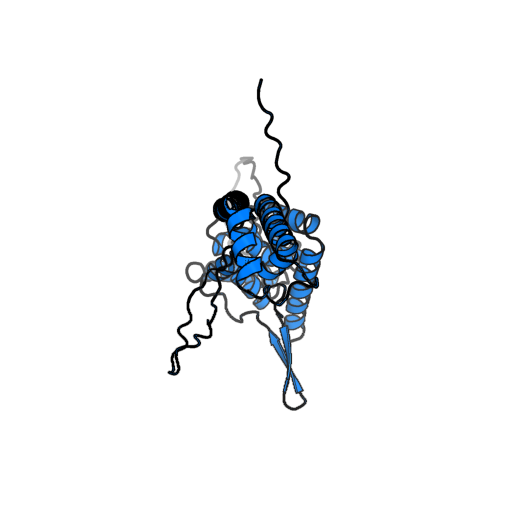377 12.158 13.659 1.00 87.06 252 GLU A C 1
ATOM 1985 O O . GLU A 1 252 ? -9.405 12.892 13.859 1.00 87.06 252 GLU A O 1
ATOM 1990 N N . VAL A 1 253 ? -10.278 10.820 13.665 1.00 87.75 253 VAL A N 1
ATOM 1991 C CA . VAL A 1 253 ? -9.001 10.102 13.830 1.00 87.75 253 VAL A CA 1
ATOM 1992 C C . VAL A 1 253 ? -8.075 10.397 12.655 1.00 87.75 253 VAL A C 1
ATOM 1994 O O . VAL A 1 253 ? -6.939 10.814 12.878 1.00 87.75 253 VAL A O 1
ATOM 1997 N N . ALA A 1 254 ? -8.562 10.254 11.418 1.00 87.56 254 ALA A N 1
ATOM 1998 C CA . ALA A 1 254 ? -7.782 10.537 10.214 1.00 87.56 254 ALA A CA 1
ATOM 1999 C C . ALA A 1 254 ? -7.225 11.970 10.217 1.00 87.56 254 ALA A C 1
ATOM 2001 O O . ALA A 1 254 ? -6.027 12.162 10.013 1.00 87.56 254 ALA A O 1
ATOM 2002 N N . ASN A 1 255 ? -8.060 12.962 10.536 1.00 88.44 255 ASN A N 1
ATOM 2003 C CA . ASN A 1 255 ? -7.661 14.370 10.567 1.00 88.44 255 ASN A CA 1
ATOM 2004 C C . ASN A 1 255 ? -6.627 14.645 11.655 1.00 88.44 255 ASN A C 1
ATOM 2006 O O . ASN A 1 255 ? -5.678 15.394 11.455 1.00 88.44 255 ASN A O 1
ATOM 2010 N N . THR A 1 256 ? -6.800 14.015 12.816 1.00 87.38 256 THR A N 1
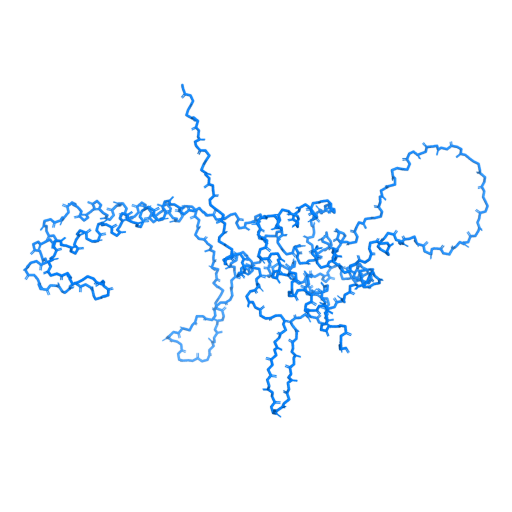ATOM 2011 C CA . THR A 1 256 ? -5.896 14.195 13.954 1.00 87.38 256 THR A CA 1
ATOM 2012 C C . THR A 1 256 ? -4.525 13.557 13.709 1.00 87.38 256 THR A C 1
ATOM 2014 O O . THR A 1 256 ? -3.528 14.068 14.216 1.00 87.38 256 THR A O 1
ATOM 2017 N N . CYS A 1 257 ? -4.462 12.466 12.937 1.00 86.00 257 CYS A N 1
ATOM 2018 C CA . CYS A 1 257 ? -3.212 11.764 12.632 1.00 86.00 257 CYS A CA 1
ATOM 2019 C C . CYS A 1 257 ? -2.480 12.348 11.416 1.00 86.00 257 CYS A C 1
ATOM 2021 O O . CYS A 1 257 ? -1.257 12.394 11.416 1.00 86.00 257 CYS A O 1
ATOM 2023 N N . THR A 1 258 ? -3.212 12.787 10.388 1.00 83.94 258 THR A N 1
ATOM 2024 C CA . THR A 1 258 ? -2.619 13.279 9.128 1.00 83.94 258 THR A CA 1
ATOM 2025 C C . THR A 1 258 ? -2.435 14.796 9.093 1.00 83.94 258 THR A C 1
ATOM 2027 O O . THR A 1 258 ? -1.655 15.294 8.292 1.00 83.94 258 THR A O 1
ATOM 2030 N N . GLY A 1 259 ? -3.159 15.550 9.930 1.00 82.56 259 GLY A N 1
ATOM 2031 C CA . GLY A 1 259 ? -3.220 17.013 9.846 1.00 82.56 259 GLY A CA 1
ATOM 2032 C C . GLY A 1 259 ? -4.053 17.539 8.667 1.00 82.56 259 GLY A C 1
ATOM 2033 O O . GLY A 1 259 ? -4.218 18.749 8.532 1.00 82.56 259 GLY A O 1
ATOM 2034 N N . GLU A 1 260 ? -4.609 16.652 7.837 1.00 83.69 260 GLU A N 1
ATOM 2035 C CA . GLU A 1 260 ? -5.451 16.989 6.689 1.00 83.69 260 GLU A CA 1
ATOM 2036 C C . GLU A 1 260 ? -6.944 16.908 7.043 1.00 83.69 260 GLU A C 1
ATOM 2038 O O . GLU A 1 260 ? -7.349 16.208 7.969 1.00 83.69 260 GLU A O 1
ATOM 2043 N N . SER A 1 261 ? -7.792 17.620 6.296 1.00 84.50 261 SER A N 1
ATOM 2044 C CA . SER A 1 261 ? -9.246 17.551 6.479 1.00 84.50 261 SER A CA 1
ATOM 2045 C C . SER A 1 261 ? -9.855 16.480 5.575 1.00 84.50 261 SER A C 1
ATOM 2047 O O . SER A 1 261 ? -9.943 16.651 4.361 1.00 84.50 261 SER A O 1
ATOM 2049 N N . TRP A 1 262 ? -10.307 15.383 6.176 1.00 83.62 262 TRP A N 1
ATOM 2050 C CA . TRP A 1 262 ? -11.004 14.283 5.521 1.00 83.62 262 TRP A CA 1
ATOM 2051 C C . TRP A 1 262 ? -12.496 14.329 5.819 1.00 83.62 262 TRP A C 1
ATOM 2053 O O . TRP A 1 262 ? -12.917 14.327 6.980 1.00 83.62 262 TRP A O 1
ATOM 2063 N N . ALA A 1 263 ? -13.316 14.290 4.768 1.00 84.88 263 ALA A N 1
ATOM 2064 C CA . ALA A 1 263 ? -14.736 14.031 4.930 1.00 84.88 263 ALA A CA 1
ATOM 2065 C C . ALA A 1 263 ? -14.992 12.515 5.042 1.00 84.88 263 ALA A C 1
ATOM 2067 O O . ALA A 1 263 ? -14.367 11.715 4.338 1.00 84.88 263 ALA A O 1
ATOM 2068 N N . PRO A 1 264 ? -15.974 12.079 5.847 1.00 81.25 264 PRO A N 1
ATOM 2069 C CA . PRO A 1 264 ? -16.317 10.661 5.960 1.00 81.25 264 PRO A CA 1
ATOM 2070 C C . PRO A 1 264 ? -16.747 10.031 4.628 1.00 81.25 264 PRO A C 1
ATOM 2072 O O . PRO A 1 264 ? -16.471 8.862 4.359 1.00 81.25 264 PRO A O 1
ATOM 2075 N N . SER A 1 265 ? -17.417 10.814 3.781 1.00 82.94 265 SER A N 1
ATOM 2076 C CA . SER A 1 265 ? -17.803 10.418 2.426 1.00 82.94 265 SER A CA 1
ATOM 2077 C C . SER A 1 265 ? -16.595 10.137 1.538 1.00 82.94 265 SER A C 1
ATOM 2079 O O . SER A 1 265 ? -16.650 9.221 0.723 1.00 82.94 265 SER A O 1
ATOM 2081 N N . ASP A 1 266 ? -15.497 10.876 1.714 1.00 85.06 266 ASP A N 1
ATOM 2082 C CA . ASP A 1 266 ? -14.283 10.697 0.919 1.00 85.06 266 ASP A CA 1
ATOM 2083 C C . ASP A 1 266 ? -13.571 9.401 1.274 1.00 85.06 266 ASP A C 1
ATOM 2085 O O . ASP A 1 266 ? -13.170 8.666 0.374 1.00 85.06 266 ASP A O 1
ATOM 2089 N N . LEU A 1 267 ? -13.478 9.084 2.567 1.00 85.25 267 LEU A N 1
ATOM 2090 C CA . LEU A 1 267 ? -12.900 7.827 3.045 1.00 85.25 267 LEU A CA 1
ATOM 2091 C C . LEU A 1 267 ? -13.683 6.621 2.511 1.00 85.25 267 LEU A C 1
ATOM 2093 O O . LEU A 1 267 ? -13.104 5.710 1.919 1.00 85.25 267 LEU A O 1
ATOM 2097 N N . ASN A 1 268 ? -15.013 6.660 2.622 1.00 84.94 268 ASN A N 1
ATOM 2098 C CA . ASN A 1 268 ? -15.877 5.596 2.109 1.00 84.94 268 ASN A CA 1
ATOM 2099 C C . ASN A 1 268 ? -15.793 5.464 0.585 1.00 84.94 268 ASN A C 1
ATOM 2101 O O . ASN A 1 268 ? -15.717 4.351 0.066 1.00 84.94 268 ASN A O 1
ATOM 2105 N N . ARG A 1 269 ? -15.771 6.589 -0.139 1.00 85.94 269 ARG A N 1
ATOM 2106 C CA . ARG A 1 269 ? -15.611 6.600 -1.597 1.00 85.94 269 ARG A CA 1
ATOM 2107 C C . ARG A 1 269 ? -14.275 5.987 -2.005 1.00 85.94 269 ARG A C 1
ATOM 2109 O O . ARG A 1 269 ? -14.259 5.149 -2.896 1.00 85.94 269 ARG A O 1
ATOM 2116 N N . LYS A 1 270 ? -13.178 6.335 -1.325 1.00 86.31 270 LYS A N 1
ATOM 2117 C CA . LYS A 1 270 ? -11.853 5.751 -1.582 1.00 86.31 270 LYS A CA 1
ATOM 2118 C C . LYS A 1 270 ? -11.832 4.245 -1.359 1.00 86.31 270 LYS A C 1
ATOM 2120 O O . LYS A 1 270 ? -11.303 3.525 -2.201 1.00 86.31 270 LYS A O 1
ATOM 2125 N N . LEU A 1 271 ? -12.436 3.766 -0.271 1.00 87.44 271 LEU A N 1
ATOM 2126 C CA . LEU A 1 271 ? -12.531 2.332 -0.007 1.00 87.44 271 LEU A CA 1
ATOM 2127 C C . LEU A 1 271 ? -13.379 1.612 -1.068 1.00 87.44 271 LEU A C 1
ATOM 2129 O O . LEU A 1 271 ? -12.995 0.544 -1.538 1.00 87.44 271 LEU A O 1
ATOM 2133 N N . ALA A 1 272 ? -14.502 2.206 -1.482 1.00 86.81 272 ALA A N 1
ATOM 2134 C CA . ALA A 1 272 ? -15.370 1.649 -2.518 1.00 86.81 272 ALA A CA 1
ATOM 2135 C C . ALA A 1 272 ? -14.671 1.584 -3.883 1.00 86.81 272 ALA A C 1
ATOM 2137 O O . ALA A 1 272 ? -14.722 0.548 -4.546 1.00 86.81 272 ALA A O 1
ATOM 2138 N N . THR A 1 273 ? -13.967 2.651 -4.272 1.00 86.44 273 THR A N 1
ATOM 2139 C CA . THR A 1 273 ? -13.124 2.661 -5.470 1.00 86.44 273 THR A CA 1
ATOM 2140 C C . THR A 1 273 ? -12.056 1.577 -5.369 1.00 86.44 273 THR A C 1
ATOM 2142 O O . THR A 1 273 ? -11.967 0.751 -6.264 1.00 86.44 273 THR A O 1
ATOM 2145 N N . PHE A 1 274 ? -11.318 1.484 -4.258 1.00 86.50 274 PHE A N 1
ATOM 2146 C CA . PHE A 1 274 ? -10.292 0.450 -4.085 1.00 86.50 274 PHE A CA 1
ATOM 2147 C C . PHE A 1 274 ? -10.855 -0.972 -4.209 1.00 86.50 274 PHE A C 1
ATOM 2149 O O . PHE A 1 274 ? -10.264 -1.799 -4.896 1.00 86.50 274 PHE A O 1
ATOM 2156 N N . ARG A 1 275 ? -12.027 -1.244 -3.627 1.00 87.94 275 ARG A N 1
ATOM 2157 C CA . ARG A 1 275 ? -12.709 -2.538 -3.749 1.00 87.94 275 ARG A CA 1
ATOM 2158 C C . ARG A 1 275 ? -13.105 -2.869 -5.190 1.00 87.94 275 ARG A C 1
ATOM 2160 O O . ARG A 1 275 ? -12.963 -4.014 -5.604 1.00 87.94 275 ARG A O 1
ATOM 2167 N N . ALA A 1 276 ? -13.634 -1.894 -5.928 1.00 86.00 276 ALA A N 1
ATOM 2168 C CA . ALA A 1 276 ? -14.028 -2.085 -7.324 1.00 86.00 276 ALA A CA 1
ATOM 2169 C C . ALA A 1 276 ? -12.807 -2.262 -8.236 1.00 86.00 276 ALA A C 1
ATOM 2171 O O . ALA A 1 276 ? -12.839 -3.015 -9.204 1.00 86.00 276 ALA A O 1
ATOM 2172 N N . GLU A 1 277 ? -11.730 -1.553 -7.917 1.00 83.94 277 GLU A N 1
ATOM 2173 C CA . GLU A 1 277 ? -10.526 -1.500 -8.723 1.00 83.94 277 GLU A CA 1
ATOM 2174 C C . GLU A 1 277 ? -9.583 -2.688 -8.499 1.00 83.94 277 GLU A C 1
ATOM 2176 O O . GLU A 1 277 ? -9.027 -3.198 -9.472 1.00 83.94 277 GLU A O 1
ATOM 2181 N N . HIS A 1 278 ? -9.443 -3.134 -7.249 1.00 86.38 278 HIS A N 1
ATOM 2182 C CA . HIS A 1 278 ? -8.498 -4.159 -6.798 1.00 86.38 278 HIS A CA 1
ATOM 2183 C C . HIS A 1 278 ? -9.177 -5.147 -5.828 1.00 86.38 278 HIS A C 1
ATOM 2185 O O . HIS A 1 278 ? -8.846 -5.190 -4.638 1.00 86.38 278 HIS A O 1
ATOM 2191 N N . PRO A 1 279 ? -10.153 -5.949 -6.294 1.00 88.25 279 PRO A N 1
ATOM 2192 C CA . PRO A 1 279 ? -10.953 -6.811 -5.422 1.00 88.25 279 PRO A CA 1
ATOM 2193 C C . PRO A 1 279 ? -10.122 -7.875 -4.693 1.00 88.25 279 PRO A C 1
ATOM 2195 O O . PRO A 1 279 ? -10.441 -8.216 -3.555 1.00 88.25 279 PRO A O 1
ATOM 2198 N N . ARG A 1 280 ? -9.045 -8.378 -5.315 1.00 90.38 280 ARG A N 1
ATOM 2199 C CA . ARG A 1 280 ? -8.135 -9.360 -4.703 1.00 90.38 280 ARG A CA 1
ATOM 2200 C C . ARG A 1 280 ? -7.412 -8.768 -3.495 1.00 90.38 280 ARG A C 1
ATOM 2202 O O . ARG A 1 280 ? -7.578 -9.277 -2.392 1.00 90.38 280 ARG A O 1
ATOM 2209 N N . LEU A 1 281 ? -6.731 -7.637 -3.686 1.00 90.00 281 LEU A N 1
ATOM 2210 C CA . LEU A 1 281 ? -6.014 -6.932 -2.616 1.00 90.00 281 LEU A CA 1
ATOM 2211 C C . LEU A 1 281 ? -6.953 -6.446 -1.507 1.00 90.00 281 LEU A C 1
ATOM 2213 O O . LEU A 1 281 ? -6.598 -6.465 -0.332 1.00 90.00 281 LEU A O 1
ATOM 2217 N N . TYR A 1 282 ? -8.171 -6.023 -1.863 1.00 91.50 282 TYR A N 1
ATOM 2218 C CA . TYR A 1 282 ? -9.196 -5.679 -0.879 1.00 91.50 282 TYR A CA 1
ATOM 2219 C C . TYR A 1 282 ? -9.548 -6.875 0.015 1.00 91.50 282 TYR A C 1
ATOM 2221 O O . TYR A 1 282 ? -9.596 -6.729 1.236 1.00 91.50 282 TYR A O 1
ATOM 2229 N N . ASN A 1 283 ? -9.786 -8.050 -0.576 1.00 93.06 283 ASN A N 1
ATOM 2230 C CA . ASN A 1 283 ? -10.117 -9.259 0.177 1.00 93.06 283 ASN A CA 1
ATOM 2231 C C . ASN A 1 283 ? -8.942 -9.740 1.034 1.00 93.06 283 ASN A C 1
ATOM 2233 O O . ASN A 1 283 ? -9.162 -10.163 2.164 1.00 93.06 283 ASN A O 1
ATOM 2237 N N . GLU A 1 284 ? -7.715 -9.635 0.529 1.00 93.38 284 GLU A N 1
ATOM 2238 C CA . GLU A 1 284 ? -6.499 -9.973 1.269 1.00 93.38 284 GLU A CA 1
ATOM 2239 C C . GLU A 1 284 ? -6.308 -9.064 2.489 1.00 93.38 284 GLU A C 1
ATOM 2241 O O . GLU A 1 284 ? -6.216 -9.551 3.615 1.00 93.38 284 GLU A O 1
ATOM 2246 N N . MET A 1 285 ? -6.364 -7.740 2.296 1.00 93.31 285 MET A N 1
ATOM 2247 C CA . MET A 1 285 ? -6.286 -6.770 3.393 1.00 93.31 285 MET A CA 1
ATOM 2248 C C . MET A 1 285 ? -7.386 -7.008 4.431 1.00 93.31 285 MET A C 1
ATOM 2250 O O . MET A 1 285 ? -7.126 -6.964 5.633 1.00 93.31 285 MET A O 1
ATOM 2254 N N . LYS A 1 286 ? -8.613 -7.286 3.975 1.00 94.62 286 LYS A N 1
ATOM 2255 C CA . LYS A 1 286 ? -9.733 -7.625 4.853 1.00 94.62 286 LYS A CA 1
ATOM 2256 C C . LYS A 1 286 ? -9.433 -8.887 5.665 1.00 94.62 286 LYS A C 1
ATOM 2258 O O . LYS A 1 286 ? -9.555 -8.858 6.880 1.00 94.62 286 LYS A O 1
ATOM 2263 N N . SER A 1 287 ? -8.996 -9.963 5.013 1.00 95.00 287 SER A N 1
ATOM 2264 C CA . SER A 1 287 ? -8.676 -11.232 5.674 1.00 95.00 287 SER A CA 1
ATOM 2265 C C . SER A 1 287 ? -7.589 -11.068 6.737 1.00 95.00 287 SER A C 1
ATOM 2267 O O . SER A 1 287 ? -7.717 -11.611 7.832 1.00 95.00 287 SER A O 1
ATOM 2269 N N . LYS A 1 288 ? -6.537 -10.293 6.449 1.00 94.75 288 LYS A N 1
ATOM 2270 C CA . LYS A 1 288 ? -5.463 -10.038 7.416 1.00 94.75 288 LYS A CA 1
ATOM 2271 C C . LYS A 1 288 ? -5.931 -9.179 8.598 1.00 94.75 288 LYS A C 1
ATOM 2273 O O . LYS A 1 288 ? -5.587 -9.468 9.743 1.00 94.75 288 LYS A O 1
ATOM 2278 N N . LEU A 1 289 ? -6.766 -8.162 8.357 1.00 94.81 289 LEU A N 1
ATOM 2279 C CA . LEU A 1 289 ? -7.390 -7.377 9.433 1.00 94.81 289 LEU A CA 1
ATOM 2280 C C . LEU A 1 289 ? -8.342 -8.226 10.287 1.00 94.81 289 LEU A C 1
ATOM 2282 O O . LEU A 1 289 ? -8.408 -8.030 11.502 1.00 94.81 289 LEU A O 1
ATOM 2286 N N . ASP A 1 290 ? -9.049 -9.172 9.667 1.00 94.62 290 ASP A N 1
ATOM 2287 C CA . ASP A 1 290 ? -9.939 -10.101 10.359 1.00 94.62 290 ASP A CA 1
ATOM 2288 C C . ASP A 1 290 ? -9.142 -11.038 11.272 1.00 94.62 290 ASP A C 1
ATOM 2290 O O . ASP A 1 290 ? -9.493 -11.188 12.443 1.00 94.62 290 ASP A O 1
ATOM 2294 N N . ALA A 1 291 ? -8.030 -11.594 10.782 1.00 93.31 291 ALA A N 1
ATOM 2295 C CA . ALA A 1 291 ? -7.119 -12.414 11.579 1.00 93.31 291 ALA A CA 1
ATOM 2296 C C . ALA A 1 291 ? -6.568 -11.641 12.790 1.00 93.31 291 ALA A C 1
ATOM 2298 O O . ALA A 1 291 ? -6.661 -12.124 13.919 1.00 93.31 291 ALA A O 1
ATOM 2299 N N . LEU A 1 292 ? -6.102 -10.400 12.585 1.00 94.19 292 LEU A N 1
ATOM 2300 C CA . LEU A 1 292 ? -5.669 -9.517 13.674 1.00 94.19 292 LEU A CA 1
ATOM 2301 C C . LEU A 1 292 ? -6.781 -9.262 14.698 1.00 94.19 292 LEU A C 1
ATOM 2303 O O . LEU A 1 292 ? -6.533 -9.271 15.902 1.00 94.19 292 LEU A O 1
ATOM 2307 N N . HIS A 1 293 ? -8.013 -9.019 14.246 1.00 94.50 293 HIS A N 1
ATOM 2308 C CA . HIS A 1 293 ? -9.138 -8.804 15.153 1.00 94.50 293 HIS A CA 1
ATOM 2309 C C . HIS A 1 293 ? -9.423 -10.040 16.010 1.00 94.50 293 HIS A C 1
ATOM 2311 O O . HIS A 1 293 ? -9.635 -9.900 17.214 1.00 94.50 293 HIS A O 1
ATOM 2317 N N . GLN A 1 294 ? -9.437 -11.229 15.398 1.00 93.44 294 GLN A N 1
ATOM 2318 C CA . GLN A 1 294 ? -9.707 -12.486 16.096 1.00 93.44 294 GLN A CA 1
ATOM 2319 C C . GLN A 1 294 ? -8.607 -12.830 17.098 1.00 93.44 294 GLN A C 1
ATOM 2321 O O . GLN A 1 294 ? -8.922 -13.174 18.232 1.00 93.44 294 GLN A O 1
ATOM 2326 N N . TYR A 1 295 ? -7.340 -12.633 16.731 1.00 91.94 295 TYR A N 1
ATOM 2327 C CA . TYR A 1 295 ? -6.195 -12.859 17.615 1.00 91.94 295 TYR A CA 1
ATOM 2328 C C . TYR A 1 295 ? -6.326 -12.121 18.960 1.00 91.94 295 TYR A C 1
ATOM 2330 O O . TYR A 1 295 ? -6.047 -12.686 20.015 1.00 91.94 295 TYR A O 1
ATOM 2338 N N . PHE A 1 296 ? -6.817 -10.875 18.943 1.00 90.75 296 PHE A N 1
ATOM 2339 C CA . PHE A 1 296 ? -7.060 -10.082 20.158 1.00 90.75 296 PHE A CA 1
ATOM 2340 C C . PHE A 1 296 ? -8.439 -10.296 20.803 1.00 90.75 296 PHE A C 1
ATOM 2342 O O . PHE A 1 296 ? -8.732 -9.673 21.820 1.00 90.75 296 PHE A O 1
ATOM 2349 N N . LEU A 1 297 ? -9.313 -11.117 20.217 1.00 88.06 297 LEU A N 1
ATOM 2350 C CA . LEU A 1 297 ? -10.521 -11.602 20.895 1.00 88.06 297 LEU A CA 1
ATOM 2351 C C . LEU A 1 297 ? -10.251 -12.878 21.695 1.00 88.06 297 LEU A C 1
ATOM 2353 O O . LEU A 1 297 ? -10.943 -13.125 22.679 1.00 88.06 297 LEU A O 1
ATOM 2357 N N . THR A 1 298 ? -9.303 -13.700 21.243 1.00 82.69 298 THR A N 1
ATOM 2358 C CA . THR A 1 298 ? -9.008 -15.020 21.817 1.00 82.69 298 THR A CA 1
ATOM 2359 C C . THR A 1 298 ? -7.910 -15.012 22.879 1.00 82.69 298 THR A C 1
ATOM 2361 O O . THR A 1 298 ? -7.765 -16.010 23.582 1.00 82.69 298 THR A O 1
ATOM 2364 N N . LYS A 1 299 ? -7.140 -13.924 22.989 1.00 71.00 299 LYS A N 1
ATOM 2365 C CA . LYS A 1 299 ? -6.124 -13.697 24.030 1.00 71.00 299 LYS A CA 1
ATOM 2366 C C . LYS A 1 299 ? -6.644 -12.731 25.088 1.00 71.00 299 LYS A C 1
ATOM 2368 O O . LYS A 1 299 ? -6.349 -12.972 26.277 1.00 71.00 299 LYS A O 1
#

Sequence (299 aa):
MATQGKKTNRKRISEELLAERLGLHDDWIECWEENGVWKEECSAPDQLPEFVRNSRRKTESLVDRLVAAGCQRRVIYFCIAQLSPEAERIRSGGGWKSVPDKRAQGEDNALHRHEQKLATREDMEAVVNNAKATRKLIQRYQRELLLVADTGGFPVPAGLMTKLEHSEDALALLENSLTWIVELAGAYTAPMETTLLKSKGLLYLTLYVSQYARSKKLRSSKVKGVLKESRRASGDLRARSSIIAPGNVLAEVANTCTGESWAPSDLNRKLATFRAEHPRLYNEMKSKLDALHQYFLTK

Secondary structure (DSSP, 8-state):
---------PPPPPHHHHHHTTT-SS-SEEEEEETTEEEEEE-S-SS--GGGGGGHHHHHHHHHHHHHHT--HHHHHHHHHTTSHHHHHHHTTEEE-----TT--SS-----EEE-PPPPHHHHHHHHHHHHHHHHHHHHTHHHHHHHHHHH-PPPPTT-SS---SHHHHHHHHHHHHHHHHHHHHH-----HHHHTGGGHHHHHHHHHHHHS-HHHHH-----------------------------HHHHHHHHHHSS---HHHHHHHHHHHHHH-HHHHHHHHHHHHHHHHHHHH-

Foldseek 3Di:
DDDPPDPPPFDDDPVVLQCQLVCLVPQQWDWDDDPNDIDIDGVQDPDADCLLVVVRVVLVVLLVLLVLQFFDSSLLSVLLVCLDPVSLQSSQQWDFDQDPPPPDPDDDSPRDTDRPHDDDLVRLVVLLVVLVVVLVVCVVCVVVQQVCCVVPVDDQDPDPPDPDPGPVVSSVVSSVVSVVSNVVSVSDRRDPSPPLSNCVSLLSLLLRSVPGGNPVSQQPPPDPPPDPDDDDDDDDDPPPPPPPRPARSSQVSVCSSNVDRDHNVNSVVSNVCCCVPPVPSNVSSNVSSVVVRVVVVVD